Protein AF-A0A9W9WLS2-F1 (afdb_monomer_lite)

Sequence (235 aa):
MFEQSSYTDYDQVLTRFVDERFEQLPYPASSEWNKLLQDDDFSGLEPATKVFDHIGQSCYCVISTAVASTQRLMVNILPDAQGKLFSFANQQSSSLADNGTASTISPTLLYDLSSKFIYIVLDDGSASLSDYEKFSRTNNVLWISMKADGVEQRDMNVVTRFARGARKDNEGLKLVTLDAKQNYPDSDILKVVTRIIQVSFQEDRGTRTEIVYEYRIGRVLVSRVKGSGVSNKLD

Structure (mmCIF, N/CA/C/O backbone):
data_AF-A0A9W9WLS2-F1
#
_entry.id   AF-A0A9W9WLS2-F1
#
loop_
_atom_site.group_PDB
_atom_site.id
_atom_site.type_symbol
_atom_site.label_atom_id
_atom_site.label_alt_id
_atom_site.label_comp_id
_atom_site.label_asym_id
_atom_site.label_entity_id
_atom_site.label_seq_id
_atom_site.pdbx_PDB_ins_code
_atom_site.Cartn_x
_atom_site.Cartn_y
_atom_site.Cartn_z
_atom_site.occupancy
_atom_site.B_iso_or_equiv
_atom_site.auth_seq_id
_atom_site.auth_comp_id
_atom_site.auth_asym_id
_atom_site.auth_atom_id
_atom_site.pdbx_PDB_model_num
ATOM 1 N N . MET A 1 1 ? 60.650 14.896 5.314 1.00 37.38 1 MET A N 1
ATOM 2 C CA . MET A 1 1 ? 60.161 15.553 4.089 1.00 37.38 1 MET A CA 1
ATOM 3 C C . MET A 1 1 ? 59.804 14.420 3.141 1.00 37.38 1 MET A C 1
ATOM 5 O O . MET A 1 1 ? 60.705 13.783 2.620 1.00 37.38 1 MET A O 1
ATOM 9 N N . PHE A 1 2 ? 58.530 14.036 3.121 1.00 34.44 2 PHE A N 1
ATOM 10 C CA . PHE A 1 2 ? 57.993 12.954 2.287 1.00 34.44 2 PHE A CA 1
ATOM 11 C C . PHE A 1 2 ? 57.227 13.569 1.110 1.00 34.44 2 PHE A C 1
ATOM 13 O O . PHE A 1 2 ? 56.803 14.714 1.240 1.00 34.44 2 PHE A O 1
ATOM 20 N N . GLU A 1 3 ? 57.030 12.759 0.060 1.00 28.77 3 GLU A N 1
ATOM 21 C CA . GLU A 1 3 ? 56.392 13.022 -1.251 1.00 28.77 3 GLU A CA 1
ATOM 22 C C . GLU A 1 3 ? 57.396 13.392 -2.358 1.00 28.77 3 GLU A C 1
ATOM 24 O O . GLU A 1 3 ? 58.266 14.224 -2.151 1.00 28.77 3 GLU A O 1
ATOM 29 N N . GLN A 1 4 ? 57.416 12.782 -3.548 1.00 32.09 4 GLN A N 1
ATOM 30 C CA . GLN A 1 4 ? 56.438 12.002 -4.318 1.00 32.09 4 GLN A CA 1
ATOM 31 C C . GLN A 1 4 ? 57.171 10.863 -5.054 1.00 32.09 4 GLN A C 1
ATOM 33 O O . GLN A 1 4 ? 58.212 11.103 -5.660 1.00 32.09 4 GLN A O 1
ATOM 38 N N . SER A 1 5 ? 56.605 9.652 -5.078 1.00 32.38 5 SER A N 1
ATOM 39 C CA . SER A 1 5 ? 56.934 8.650 -6.102 1.00 32.38 5 SER A CA 1
ATOM 40 C C . SER A 1 5 ? 55.671 8.372 -6.899 1.00 32.38 5 SER A C 1
ATOM 42 O O . SER A 1 5 ? 54.644 7.977 -6.351 1.00 32.38 5 SER A O 1
ATOM 44 N N . SER A 1 6 ? 55.765 8.665 -8.187 1.00 36.38 6 SER A N 1
ATOM 45 C CA . SER A 1 6 ? 54.715 8.639 -9.190 1.00 36.38 6 SER A CA 1
ATOM 46 C C . SER A 1 6 ? 54.091 7.259 -9.389 1.00 36.38 6 SER A C 1
ATOM 48 O O . SER A 1 6 ? 54.789 6.249 -9.481 1.00 36.38 6 SER A O 1
ATOM 50 N N . TYR A 1 7 ? 52.764 7.285 -9.518 1.00 39.72 7 TYR A N 1
ATOM 51 C CA . TYR A 1 7 ? 51.883 6.247 -10.045 1.00 39.72 7 TYR A CA 1
ATOM 52 C C . TYR A 1 7 ? 52.507 5.456 -11.201 1.00 39.72 7 TYR A C 1
ATOM 54 O O . TYR A 1 7 ? 52.939 6.034 -12.196 1.00 39.72 7 TYR A O 1
ATOM 62 N N . THR A 1 8 ? 52.472 4.130 -11.100 1.00 38.12 8 THR A N 1
ATOM 63 C CA . THR A 1 8 ? 52.632 3.228 -12.242 1.00 38.12 8 THR A CA 1
ATOM 64 C C . THR A 1 8 ? 51.613 2.095 -12.146 1.00 38.12 8 THR A C 1
ATOM 66 O O . THR A 1 8 ? 51.503 1.437 -11.117 1.00 38.12 8 THR A O 1
ATOM 69 N N . ASP A 1 9 ? 50.892 1.919 -13.255 1.00 41.50 9 ASP A N 1
ATOM 70 C CA . ASP A 1 9 ? 50.322 0.668 -13.763 1.00 41.50 9 ASP A CA 1
ATOM 71 C C . ASP A 1 9 ? 49.240 -0.059 -12.943 1.00 41.50 9 ASP A C 1
ATOM 73 O O . ASP A 1 9 ? 49.479 -1.084 -12.310 1.00 41.50 9 ASP A O 1
ATOM 77 N N . TYR A 1 10 ? 47.990 0.399 -13.086 1.00 35.84 10 TYR A N 1
ATOM 78 C CA . TYR A 1 10 ? 46.800 -0.450 -12.899 1.00 35.84 10 TYR A CA 1
ATOM 79 C C . TYR A 1 10 ? 46.032 -0.731 -14.207 1.00 35.84 10 TYR A C 1
ATOM 81 O O . TYR A 1 10 ? 45.067 -1.491 -14.188 1.00 35.84 10 TYR A O 1
ATOM 89 N N . ASP A 1 11 ? 46.487 -0.208 -15.353 1.00 38.00 11 ASP A N 1
ATOM 90 C CA . ASP A 1 11 ? 45.819 -0.396 -16.655 1.00 38.00 11 ASP A CA 1
ATOM 91 C C . ASP A 1 11 ? 46.295 -1.638 -17.434 1.00 38.00 11 ASP A C 1
ATOM 93 O O . ASP A 1 11 ? 45.739 -1.972 -18.480 1.00 38.00 11 ASP A O 1
ATOM 97 N N . GLN A 1 12 ? 47.290 -2.378 -16.932 1.00 37.44 12 GLN A N 1
ATOM 98 C CA . GLN A 1 12 ? 47.883 -3.511 -17.662 1.00 37.44 12 GLN A CA 1
ATOM 99 C C . GLN A 1 12 ? 47.341 -4.905 -17.303 1.00 37.44 12 GLN A C 1
ATOM 101 O O . GLN A 1 12 ? 47.807 -5.892 -17.866 1.00 37.44 12 GLN A O 1
ATOM 106 N N . VAL A 1 13 ? 46.348 -5.037 -16.414 1.00 39.91 13 VAL A N 1
ATOM 107 C CA . VAL A 1 13 ? 45.898 -6.373 -15.949 1.00 39.91 13 VAL A CA 1
ATOM 108 C C . VAL A 1 13 ? 44.590 -6.866 -16.597 1.00 39.91 13 VAL A C 1
ATOM 110 O O . VAL A 1 13 ? 44.213 -8.016 -16.400 1.00 39.91 13 VAL A O 1
ATOM 113 N N . LEU A 1 14 ? 43.920 -6.080 -17.450 1.00 40.12 14 LEU A N 1
ATOM 114 C CA . LEU A 1 14 ? 42.649 -6.499 -18.084 1.00 40.12 14 LEU A CA 1
ATOM 115 C C . LEU A 1 14 ? 42.672 -6.646 -19.611 1.00 40.12 14 LEU A C 1
ATOM 117 O O . LEU A 1 14 ? 41.631 -6.870 -20.223 1.00 40.12 14 LEU A O 1
ATOM 121 N N . THR A 1 15 ? 43.837 -6.597 -20.252 1.00 45.66 15 THR A N 1
ATOM 122 C CA . THR A 1 15 ? 43.948 -6.781 -21.706 1.00 45.66 15 THR A CA 1
ATOM 123 C C . THR A 1 15 ? 44.676 -8.070 -22.050 1.00 45.66 15 THR A C 1
ATOM 125 O O . THR A 1 15 ? 45.869 -8.069 -22.329 1.00 45.66 15 THR A O 1
ATOM 128 N N . ARG A 1 16 ? 43.941 -9.189 -22.072 1.00 45.53 16 ARG A N 1
ATOM 129 C CA . ARG A 1 16 ? 44.222 -10.343 -22.950 1.00 45.53 16 ARG A CA 1
ATOM 130 C C . ARG A 1 16 ? 43.121 -11.386 -22.821 1.00 45.53 16 ARG A C 1
ATOM 132 O O . ARG A 1 16 ? 43.209 -12.249 -21.969 1.00 45.53 16 ARG A O 1
ATOM 139 N N . PHE A 1 17 ? 42.096 -11.242 -23.656 1.00 43.56 17 PHE A N 1
ATOM 140 C CA . PHE A 1 17 ? 41.432 -12.290 -24.449 1.00 43.56 17 PHE A CA 1
ATOM 141 C C . PHE A 1 17 ? 40.362 -11.584 -25.300 1.00 43.56 17 PHE A C 1
ATOM 143 O O . PHE A 1 17 ? 39.168 -11.700 -25.049 1.00 43.56 17 PHE A O 1
ATOM 150 N N . VAL A 1 18 ? 40.796 -10.776 -26.273 1.00 46.97 18 VAL A N 1
ATOM 151 C CA . VAL A 1 18 ? 39.900 -10.303 -27.338 1.00 46.97 18 VAL A CA 1
ATOM 152 C C . VAL A 1 18 ? 40.045 -11.306 -28.475 1.00 46.97 18 VAL A C 1
ATOM 154 O O . VAL A 1 18 ? 41.036 -11.295 -29.197 1.00 46.97 18 VAL A O 1
ATOM 157 N N . ASP A 1 19 ? 39.112 -12.250 -28.549 1.00 49.97 19 ASP A N 1
ATOM 158 C CA . ASP A 1 19 ? 38.949 -13.120 -29.712 1.00 49.97 19 ASP A CA 1
ATOM 159 C C . ASP A 1 19 ? 38.306 -12.270 -30.819 1.00 49.97 19 ASP A C 1
ATOM 161 O O . ASP A 1 19 ? 37.147 -11.873 -30.703 1.00 49.97 19 ASP A O 1
ATOM 165 N N . GLU A 1 20 ? 39.063 -11.948 -31.872 1.00 53.69 20 GLU A N 1
ATOM 166 C CA . GLU A 1 20 ? 38.659 -11.077 -32.997 1.00 53.69 20 GLU A CA 1
ATOM 167 C C . GLU A 1 20 ? 37.447 -11.603 -33.796 1.00 53.69 20 GLU A C 1
ATOM 169 O O . GLU A 1 20 ? 36.975 -10.952 -34.725 1.00 53.69 20 GLU A O 1
ATOM 174 N N . ARG A 1 21 ? 36.921 -12.781 -33.444 1.00 56.31 21 ARG A N 1
ATOM 175 C CA . ARG A 1 21 ? 35.715 -13.377 -34.039 1.00 56.31 21 ARG A CA 1
ATOM 176 C C . ARG A 1 21 ? 34.409 -12.885 -33.418 1.00 56.31 21 ARG A C 1
ATOM 178 O O . ARG A 1 21 ? 33.345 -13.202 -33.945 1.00 56.31 21 ARG A O 1
ATOM 185 N N . PHE A 1 22 ? 34.475 -12.144 -32.316 1.00 57.00 22 PHE A N 1
ATOM 186 C CA . PHE A 1 22 ? 33.306 -11.577 -31.657 1.00 57.00 22 PHE A CA 1
ATOM 187 C C . PHE A 1 22 ? 33.395 -10.056 -31.723 1.00 57.00 22 PHE A C 1
ATOM 189 O O . PHE A 1 22 ? 34.213 -9.445 -31.035 1.00 57.00 22 PHE A O 1
ATOM 196 N N . GLU A 1 23 ? 32.551 -9.435 -32.552 1.00 60.97 23 GLU A N 1
ATOM 197 C CA . GLU A 1 23 ? 32.292 -8.001 -32.427 1.00 60.97 23 GLU A CA 1
ATOM 198 C C . GLU A 1 23 ? 31.885 -7.727 -30.974 1.00 60.97 23 GLU A C 1
ATOM 200 O O . GLU A 1 23 ? 30.952 -8.348 -30.454 1.00 60.97 23 GLU A O 1
ATOM 205 N N . GLN A 1 24 ? 32.612 -6.835 -30.294 1.00 57.88 24 GLN A N 1
ATOM 206 C CA . GLN A 1 24 ? 32.209 -6.367 -28.973 1.00 57.88 24 GLN A CA 1
ATOM 207 C C . GLN A 1 24 ? 30.897 -5.606 -29.137 1.00 57.88 24 GLN A C 1
ATOM 209 O O . GLN A 1 24 ? 30.884 -4.432 -29.505 1.00 57.88 24 GLN A O 1
ATOM 214 N N . LEU A 1 25 ? 29.786 -6.296 -28.890 1.00 62.53 25 LEU A N 1
ATOM 215 C CA . LEU A 1 25 ? 28.491 -5.651 -28.774 1.00 62.53 25 LEU A CA 1
ATOM 216 C C . LEU A 1 25 ? 28.582 -4.609 -27.649 1.00 62.53 25 LEU A C 1
ATOM 218 O O . LEU A 1 25 ? 29.167 -4.898 -26.597 1.00 62.53 25 LEU A O 1
ATOM 222 N N . PRO A 1 26 ? 28.044 -3.395 -27.855 1.00 71.44 26 PRO A N 1
ATOM 223 C CA . PRO A 1 26 ? 28.042 -2.382 -26.814 1.00 71.44 26 PRO A CA 1
ATOM 224 C C . PRO A 1 26 ? 27.318 -2.924 -25.580 1.00 71.44 26 PRO A C 1
ATOM 226 O O . PRO A 1 26 ? 26.298 -3.608 -25.694 1.00 71.44 26 PRO A O 1
ATOM 229 N N . TYR A 1 27 ? 27.845 -2.618 -24.394 1.00 70.19 27 TYR A N 1
ATOM 230 C CA . TYR A 1 27 ? 27.149 -2.944 -23.155 1.00 70.19 27 TYR A CA 1
ATOM 231 C C . TYR A 1 27 ? 25.764 -2.282 -23.167 1.00 70.19 27 TYR A C 1
ATOM 233 O O . TYR A 1 27 ? 25.693 -1.080 -23.444 1.00 70.19 27 TYR A O 1
ATOM 241 N N . PRO A 1 28 ? 24.684 -3.024 -22.857 1.00 76.12 28 PRO A N 1
ATOM 242 C CA . PRO A 1 28 ? 23.351 -2.448 -22.868 1.00 76.12 28 PRO A CA 1
ATOM 243 C C . PRO A 1 28 ? 23.253 -1.305 -21.858 1.00 76.12 28 PRO A C 1
ATOM 245 O O . PRO A 1 28 ? 23.803 -1.383 -20.752 1.00 76.12 28 PRO A O 1
ATOM 248 N N . ALA A 1 29 ? 22.524 -0.252 -22.213 1.00 81.38 29 ALA A N 1
ATOM 249 C CA . ALA A 1 29 ? 22.214 0.828 -21.289 1.00 81.38 29 ALA A CA 1
ATOM 250 C C . ALA A 1 29 ? 21.358 0.308 -20.118 1.00 81.38 29 ALA A C 1
ATOM 252 O O . ALA A 1 29 ? 20.606 -0.658 -20.254 1.00 81.38 29 ALA A O 1
ATOM 253 N N . SER A 1 30 ? 21.390 0.979 -18.962 1.00 79.00 30 SER A N 1
ATOM 254 C CA . SER A 1 30 ? 20.587 0.572 -17.792 1.00 79.00 30 SER A CA 1
ATOM 255 C C . SER A 1 30 ? 19.087 0.477 -18.093 1.00 79.00 30 SER A C 1
ATOM 257 O O . SER A 1 30 ? 18.388 -0.342 -17.506 1.00 79.00 30 SER A O 1
ATOM 259 N N . SER A 1 31 ? 18.582 1.296 -19.020 1.00 82.88 31 SER A N 1
ATOM 260 C CA . SER A 1 31 ? 17.198 1.234 -19.502 1.00 82.88 31 SER A CA 1
ATOM 261 C C . SER A 1 31 ? 16.896 -0.039 -20.293 1.00 82.88 31 SER A C 1
ATOM 263 O O . SER A 1 31 ? 15.793 -0.567 -20.193 1.00 82.88 31 SER A O 1
ATOM 265 N N . GLU A 1 32 ? 17.863 -0.535 -21.063 1.00 84.56 32 GLU A N 1
ATOM 266 C CA . GLU A 1 32 ? 17.735 -1.765 -21.850 1.00 84.56 32 GLU A CA 1
ATOM 267 C C . GLU A 1 32 ? 17.787 -2.984 -20.933 1.00 84.56 32 GLU A C 1
ATOM 269 O O . GLU A 1 32 ? 16.933 -3.857 -21.042 1.00 84.56 32 GLU A O 1
ATOM 274 N N . TRP A 1 33 ? 18.699 -2.984 -19.954 1.00 85.06 33 TRP A N 1
ATOM 275 C CA . TRP A 1 33 ? 18.720 -3.985 -18.885 1.00 85.06 33 TRP A CA 1
ATOM 276 C C . TRP A 1 33 ? 17.428 -3.999 -18.073 1.00 85.06 33 TRP A C 1
ATOM 278 O O . TRP A 1 33 ? 16.889 -5.068 -17.811 1.00 85.06 33 TRP A O 1
ATOM 288 N N . ASN A 1 34 ? 16.913 -2.828 -17.690 1.00 85.38 34 ASN A N 1
ATOM 289 C CA . ASN A 1 34 ? 15.640 -2.732 -16.978 1.00 85.38 34 ASN A CA 1
ATOM 290 C C . ASN A 1 34 ? 14.499 -3.343 -17.777 1.00 85.38 34 ASN A C 1
ATOM 292 O O . ASN A 1 34 ? 13.730 -4.119 -17.220 1.00 85.38 34 ASN A O 1
ATOM 296 N N . LYS A 1 35 ? 14.405 -2.996 -19.063 1.00 87.00 35 LYS A N 1
ATOM 297 C CA . LYS A 1 35 ? 13.362 -3.522 -19.934 1.00 87.00 35 LYS A CA 1
ATOM 298 C C . LYS A 1 35 ? 13.487 -5.037 -20.089 1.00 87.00 35 LYS A C 1
ATOM 300 O O . LYS A 1 35 ? 12.508 -5.727 -19.863 1.00 87.00 35 LYS A O 1
ATOM 305 N N . LEU A 1 36 ? 14.685 -5.540 -20.393 1.00 87.38 36 LEU A N 1
ATOM 306 C CA . LEU A 1 36 ? 14.944 -6.974 -20.535 1.00 87.38 36 LEU A CA 1
ATOM 307 C C . LEU A 1 36 ? 14.544 -7.745 -19.270 1.00 87.38 36 LEU A C 1
ATOM 309 O O . LEU A 1 36 ? 13.799 -8.710 -19.342 1.00 87.38 36 LEU A O 1
ATOM 313 N N . LEU A 1 37 ? 14.989 -7.278 -18.101 1.00 87.25 37 LEU A N 1
ATOM 314 C CA . LEU A 1 37 ? 14.657 -7.903 -16.821 1.00 87.25 37 LEU A CA 1
ATOM 315 C C . LEU A 1 37 ? 13.147 -7.899 -16.558 1.00 87.25 37 LEU A C 1
ATOM 317 O O . LEU A 1 37 ? 12.617 -8.885 -16.066 1.00 87.25 37 LEU A O 1
ATOM 321 N N . GLN A 1 38 ? 12.454 -6.808 -16.878 1.00 85.88 38 GLN A N 1
ATOM 322 C CA . GLN A 1 38 ? 11.002 -6.721 -16.709 1.00 85.88 38 GLN A CA 1
ATOM 323 C C . GLN A 1 38 ? 10.235 -7.602 -17.701 1.00 85.88 38 GLN A C 1
ATOM 325 O O . GLN A 1 38 ? 9.210 -8.163 -17.321 1.00 85.88 38 GLN A O 1
ATOM 330 N N . ASP A 1 39 ? 10.730 -7.735 -18.933 1.00 86.19 39 ASP A N 1
ATOM 331 C CA . ASP A 1 39 ? 10.164 -8.618 -19.958 1.00 86.19 39 ASP A CA 1
ATOM 332 C C . ASP A 1 39 ? 10.331 -10.108 -19.572 1.00 86.19 39 ASP A C 1
ATOM 334 O O . ASP A 1 39 ? 9.498 -10.928 -19.951 1.00 86.19 39 ASP A O 1
ATOM 338 N N . ASP A 1 40 ? 11.351 -10.438 -18.767 1.00 87.00 40 ASP A N 1
ATOM 339 C CA . ASP A 1 40 ? 11.666 -11.790 -18.273 1.00 87.00 40 ASP A CA 1
ATOM 340 C C . ASP A 1 40 ? 11.200 -12.050 -16.818 1.00 87.00 40 ASP A C 1
ATOM 342 O O . ASP A 1 40 ? 11.776 -12.883 -16.114 1.00 87.00 40 ASP A O 1
ATOM 346 N N . ASP A 1 41 ? 10.164 -11.350 -16.342 1.00 85.12 41 ASP A N 1
ATOM 347 C CA . ASP A 1 41 ? 9.563 -11.540 -15.008 1.00 85.12 41 ASP A CA 1
ATOM 348 C C . ASP A 1 41 ? 10.501 -11.221 -13.818 1.00 85.12 41 ASP A C 1
ATOM 350 O O . ASP A 1 41 ? 10.483 -11.869 -12.767 1.00 85.12 41 ASP A O 1
ATOM 354 N N . PHE A 1 42 ? 11.315 -10.169 -13.931 1.00 87.12 42 PHE A N 1
ATOM 355 C CA . PHE A 1 42 ? 12.087 -9.599 -12.821 1.00 87.12 42 PHE A CA 1
ATOM 356 C C . PHE A 1 42 ? 11.702 -8.143 -12.515 1.00 87.12 42 PHE A C 1
ATOM 358 O O . PHE A 1 42 ? 11.145 -7.411 -13.327 1.00 87.12 42 PHE A O 1
ATOM 365 N N . SER A 1 43 ? 12.062 -7.670 -11.319 1.00 81.56 43 SER A N 1
ATOM 366 C CA . SER A 1 43 ? 11.753 -6.321 -10.822 1.00 81.56 43 SER A CA 1
ATOM 367 C C . SER A 1 43 ? 12.501 -5.172 -11.525 1.00 81.56 43 SER A C 1
ATOM 369 O O . SER A 1 43 ? 12.383 -4.020 -11.109 1.00 81.56 43 SER A O 1
ATOM 371 N N . GLY A 1 44 ? 13.320 -5.461 -12.541 1.00 85.56 44 GLY A N 1
ATOM 372 C CA . GLY A 1 44 ? 14.319 -4.526 -13.062 1.00 85.56 44 GLY A CA 1
ATOM 373 C C . GLY A 1 44 ? 15.499 -4.332 -12.099 1.00 85.56 44 GLY A C 1
ATOM 374 O O . GLY A 1 44 ? 15.639 -5.052 -11.106 1.00 85.56 44 GLY A O 1
ATOM 375 N N . LEU A 1 45 ? 16.374 -3.381 -12.412 1.00 83.38 45 LEU A N 1
ATOM 376 C CA . LEU A 1 45 ? 17.557 -3.025 -11.634 1.00 83.38 45 LEU A CA 1
ATOM 377 C C . LEU A 1 45 ? 17.173 -2.164 -10.425 1.00 83.38 45 LEU A C 1
ATOM 379 O O . LEU A 1 45 ? 16.652 -1.056 -10.560 1.00 83.38 45 LEU A O 1
ATOM 383 N N . GLU A 1 46 ? 17.517 -2.646 -9.235 1.00 79.00 46 GLU A N 1
ATOM 384 C CA . GLU A 1 46 ? 17.327 -1.954 -7.962 1.00 79.00 46 GLU A CA 1
ATOM 385 C C . GLU A 1 46 ? 18.680 -1.793 -7.253 1.00 79.00 46 GLU A C 1
ATOM 387 O O . GLU A 1 46 ? 19.491 -2.717 -7.270 1.00 79.00 46 GLU A O 1
ATOM 392 N N . PRO A 1 47 ? 18.969 -0.658 -6.598 1.00 71.12 47 PRO A N 1
ATOM 393 C CA . PRO A 1 47 ? 20.186 -0.527 -5.803 1.00 71.12 47 PRO A CA 1
ATOM 394 C C . PRO A 1 47 ? 20.156 -1.486 -4.605 1.00 71.12 47 PRO A C 1
ATOM 396 O O . PRO A 1 47 ? 19.208 -1.465 -3.821 1.00 71.12 47 PRO A O 1
ATOM 399 N N . ALA A 1 48 ? 21.219 -2.270 -4.414 1.00 64.81 48 ALA A N 1
ATOM 400 C CA . ALA A 1 48 ? 21.350 -3.196 -3.288 1.00 64.81 48 ALA A CA 1
ATOM 401 C C . ALA A 1 48 ? 21.485 -2.464 -1.941 1.00 64.81 48 ALA A C 1
ATOM 403 O O . ALA A 1 48 ? 20.935 -2.903 -0.935 1.00 64.81 48 ALA A O 1
ATOM 404 N N . THR A 1 49 ? 22.186 -1.325 -1.929 1.00 56.44 49 THR A N 1
ATOM 405 C CA . THR A 1 49 ? 22.401 -0.470 -0.751 1.00 56.44 49 THR A CA 1
ATOM 406 C C . THR A 1 49 ? 22.754 0.954 -1.186 1.00 56.44 49 THR A C 1
ATOM 408 O O . THR A 1 49 ? 23.566 1.146 -2.086 1.00 56.44 49 THR A O 1
ATOM 411 N N . LYS A 1 50 ? 22.174 1.971 -0.527 1.00 49.66 50 LYS A N 1
ATOM 412 C CA . LYS A 1 50 ? 22.571 3.393 -0.669 1.00 49.66 50 LYS A CA 1
ATOM 413 C C . LYS A 1 50 ? 23.591 3.854 0.382 1.00 49.66 50 LYS A C 1
ATOM 415 O O . LYS A 1 50 ? 23.986 5.015 0.371 1.00 49.66 50 LYS A O 1
ATOM 420 N N . VAL A 1 51 ? 23.968 2.986 1.321 1.00 44.44 51 VAL A N 1
ATOM 421 C CA . VAL A 1 51 ? 24.813 3.363 2.456 1.00 44.44 51 VAL A CA 1
ATOM 422 C C . VAL A 1 51 ? 26.248 2.956 2.152 1.00 44.44 51 VAL A C 1
ATOM 424 O O . VAL A 1 51 ? 26.632 1.809 2.351 1.00 44.44 51 VAL A O 1
ATOM 427 N N . PHE A 1 52 ? 27.023 3.898 1.623 1.00 46.69 52 PHE A N 1
ATOM 428 C CA . PHE A 1 52 ? 28.474 3.833 1.718 1.00 46.69 52 PHE A CA 1
ATOM 429 C C . PHE A 1 52 ? 28.833 4.444 3.069 1.00 46.69 52 PHE A C 1
ATOM 431 O O . PHE A 1 52 ? 28.720 5.656 3.249 1.00 46.69 52 PHE A O 1
ATOM 438 N N . ASP A 1 53 ? 29.207 3.610 4.037 1.00 44.72 53 ASP A N 1
ATOM 439 C CA . ASP A 1 53 ? 29.569 4.079 5.382 1.00 44.72 53 ASP A CA 1
ATOM 440 C C . ASP A 1 53 ? 30.860 4.929 5.375 1.00 44.72 53 ASP A C 1
ATOM 442 O O . ASP A 1 53 ? 31.154 5.624 6.351 1.00 44.72 53 ASP A O 1
ATOM 446 N N . HIS A 1 54 ? 31.621 4.939 4.268 1.00 44.78 54 HIS A N 1
ATOM 447 C CA . HIS A 1 54 ? 32.898 5.645 4.141 1.00 44.78 54 HIS A CA 1
ATOM 448 C C . HIS A 1 54 ? 33.085 6.331 2.776 1.00 44.78 54 HIS A C 1
ATOM 450 O O . HIS A 1 54 ? 32.700 5.802 1.731 1.00 44.78 54 HIS A O 1
ATOM 456 N N . ILE A 1 55 ? 33.744 7.497 2.780 1.00 45.56 55 ILE A N 1
ATOM 457 C CA . ILE A 1 55 ? 34.191 8.197 1.566 1.00 45.56 55 ILE A CA 1
ATOM 458 C C . ILE A 1 55 ? 35.224 7.308 0.851 1.00 45.56 55 ILE A C 1
ATOM 460 O O . ILE A 1 55 ? 36.265 7.002 1.427 1.00 45.56 55 ILE A O 1
ATOM 464 N N . GLY A 1 56 ? 34.937 6.894 -0.390 1.00 51.59 56 GLY A N 1
ATOM 465 C CA . GLY A 1 56 ? 35.864 6.131 -1.243 1.00 51.59 56 GLY A CA 1
ATOM 466 C C . GLY A 1 56 ? 35.446 4.697 -1.598 1.00 51.59 56 GLY A C 1
ATOM 467 O O . GLY A 1 56 ? 36.171 4.037 -2.336 1.00 51.59 56 GLY A O 1
ATOM 468 N N . GLN A 1 57 ? 34.294 4.200 -1.130 1.00 48.69 57 GLN A N 1
ATOM 469 C CA . GLN A 1 57 ? 33.743 2.927 -1.612 1.00 48.69 57 GLN A CA 1
ATOM 470 C C . GLN A 1 57 ? 32.903 3.142 -2.878 1.00 48.69 57 GLN A C 1
ATOM 472 O O . GLN A 1 57 ? 31.869 3.803 -2.844 1.00 48.69 57 GLN A O 1
ATOM 477 N N . SER A 1 58 ? 33.335 2.559 -3.995 1.00 47.94 58 SER A N 1
ATOM 478 C CA . SER A 1 58 ? 32.604 2.528 -5.265 1.00 47.94 58 SER A CA 1
ATOM 479 C C . SER A 1 58 ? 32.287 1.084 -5.658 1.00 47.94 58 SER A C 1
ATOM 481 O O . SER A 1 58 ? 32.857 0.526 -6.589 1.00 47.94 58 SER A O 1
ATOM 483 N N . CYS A 1 59 ? 31.342 0.462 -4.956 1.00 49.50 59 CYS A N 1
ATOM 484 C CA . CYS A 1 59 ? 30.661 -0.732 -5.454 1.00 49.50 59 CYS A CA 1
ATOM 485 C C . CYS A 1 59 ? 29.146 -0.490 -5.445 1.00 49.50 59 CYS A C 1
ATOM 487 O O . CYS A 1 59 ? 28.457 -0.673 -4.446 1.00 49.50 59 CYS A O 1
ATOM 489 N N . TYR A 1 60 ? 28.616 -0.031 -6.580 1.00 62.75 60 TYR A N 1
ATOM 490 C CA . TYR A 1 60 ? 27.174 0.047 -6.795 1.00 62.75 60 TYR A CA 1
ATOM 491 C C . TYR A 1 60 ? 26.680 -1.352 -7.168 1.00 62.75 60 TYR A C 1
ATOM 493 O O . TYR A 1 60 ? 26.716 -1.751 -8.329 1.00 62.75 60 TYR A O 1
ATOM 501 N N . CYS A 1 61 ? 26.297 -2.145 -6.169 1.00 69.00 61 CYS A N 1
ATOM 502 C CA . CYS A 1 61 ? 25.626 -3.410 -6.430 1.00 69.00 61 CYS A CA 1
ATOM 503 C C . CYS A 1 61 ? 24.177 -3.108 -6.833 1.00 69.00 61 CYS A C 1
ATOM 505 O O . CYS A 1 61 ? 23.459 -2.410 -6.114 1.00 69.00 61 CYS A O 1
ATOM 507 N N . VAL A 1 62 ? 23.769 -3.619 -7.993 1.00 74.75 62 VAL A N 1
ATOM 508 C CA . VAL A 1 62 ? 22.371 -3.668 -8.420 1.00 74.75 62 VAL A CA 1
ATOM 509 C C . VAL A 1 62 ? 21.860 -5.086 -8.260 1.00 74.75 62 VAL A C 1
ATOM 511 O O . VAL A 1 62 ? 22.564 -6.049 -8.561 1.00 74.75 62 VAL A O 1
ATOM 514 N N . ILE A 1 63 ? 20.636 -5.209 -7.774 1.00 79.88 63 ILE A N 1
ATOM 515 C CA . ILE A 1 63 ? 19.922 -6.470 -7.646 1.00 79.88 63 ILE A CA 1
ATOM 516 C C . ILE A 1 63 ? 18.685 -6.428 -8.530 1.00 79.88 63 ILE A C 1
ATOM 518 O O . ILE A 1 63 ? 18.086 -5.376 -8.734 1.00 79.88 63 ILE A O 1
ATOM 522 N N . SER A 1 64 ? 18.289 -7.591 -9.025 1.00 80.12 64 SER A N 1
ATOM 523 C CA . SER A 1 64 ? 16.980 -7.795 -9.624 1.00 80.12 64 SER A CA 1
ATOM 524 C C . SER A 1 64 ? 16.340 -9.005 -8.966 1.00 80.12 64 SER A C 1
ATOM 526 O O . SER A 1 64 ? 17.009 -10.009 -8.709 1.00 80.12 64 SER A O 1
ATOM 528 N N . THR A 1 65 ? 15.067 -8.890 -8.607 1.00 83.25 65 THR A N 1
ATOM 529 C CA . THR A 1 65 ? 14.339 -9.955 -7.918 1.00 83.25 65 THR A CA 1
ATOM 530 C C . THR A 1 65 ? 13.365 -10.588 -8.892 1.00 83.25 65 THR A C 1
ATOM 532 O O . THR A 1 65 ? 12.616 -9.863 -9.535 1.00 83.25 65 THR A O 1
ATOM 535 N N . ALA A 1 66 ? 13.364 -11.918 -8.983 1.00 83.00 66 ALA A N 1
ATOM 536 C CA . ALA A 1 66 ? 12.348 -12.643 -9.739 1.00 83.00 66 ALA A CA 1
ATOM 537 C C . ALA A 1 66 ? 10.953 -12.341 -9.168 1.00 83.00 66 ALA A C 1
ATOM 539 O O . ALA A 1 66 ? 10.768 -12.324 -7.945 1.00 83.00 66 ALA A O 1
ATOM 540 N N . VAL A 1 67 ? 9.993 -12.102 -10.052 1.00 82.00 67 VAL A N 1
ATOM 541 C CA . VAL A 1 67 ? 8.611 -11.738 -9.748 1.00 82.00 67 VAL A CA 1
ATOM 542 C C . VAL A 1 67 ? 7.717 -12.805 -10.366 1.00 82.00 67 VAL A C 1
ATOM 544 O O . VAL A 1 67 ? 7.671 -12.948 -11.576 1.00 82.00 67 VAL A O 1
ATOM 547 N N . ALA A 1 68 ? 7.000 -13.575 -9.549 1.00 75.06 68 ALA A N 1
ATOM 548 C CA . ALA A 1 68 ? 6.192 -14.685 -10.062 1.00 75.06 68 ALA A CA 1
ATOM 549 C C . ALA A 1 68 ? 4.985 -14.212 -10.890 1.00 75.06 68 ALA A C 1
ATOM 551 O O . ALA A 1 68 ? 4.506 -14.923 -11.769 1.00 75.06 68 ALA A O 1
ATOM 552 N N . SER A 1 69 ? 4.464 -13.023 -10.584 1.00 72.56 69 SER A N 1
ATOM 553 C CA . SER A 1 69 ? 3.458 -12.338 -11.389 1.00 72.56 69 SER A CA 1
ATOM 554 C C . SER A 1 69 ? 3.414 -10.853 -11.041 1.00 72.56 69 SER A C 1
ATOM 556 O O . SER A 1 69 ? 3.679 -10.464 -9.897 1.00 72.56 69 SER A O 1
ATOM 558 N N . THR A 1 70 ? 3.043 -10.025 -12.016 1.00 76.50 70 THR A N 1
ATOM 559 C CA . THR A 1 70 ? 2.664 -8.631 -11.779 1.00 76.50 70 THR A CA 1
ATOM 560 C C . THR A 1 70 ? 1.152 -8.463 -11.875 1.00 76.50 70 THR A C 1
ATOM 562 O O . THR A 1 70 ? 0.514 -8.861 -12.850 1.00 76.50 70 THR A O 1
ATOM 565 N N . GLN A 1 71 ? 0.553 -7.856 -10.854 1.00 81.25 71 GLN A N 1
ATOM 566 C CA . GLN A 1 71 ? -0.877 -7.575 -10.799 1.00 81.25 71 GLN A CA 1
ATOM 567 C C . GLN A 1 71 ? -1.121 -6.069 -10.790 1.00 81.25 71 GLN A C 1
ATOM 569 O O . GLN A 1 71 ? -0.578 -5.332 -9.971 1.00 81.25 71 GLN A O 1
ATOM 574 N N . ARG A 1 72 ? -2.010 -5.601 -11.671 1.00 82.06 72 ARG A N 1
ATOM 575 C CA . ARG A 1 72 ? -2.476 -4.206 -11.681 1.00 82.06 72 ARG A CA 1
ATOM 576 C C . ARG A 1 72 ? -3.689 -4.043 -10.771 1.00 82.06 72 ARG A C 1
ATOM 578 O O . ARG A 1 72 ? -4.803 -3.813 -11.238 1.00 82.06 72 ARG A O 1
ATOM 585 N N . LEU A 1 73 ? -3.472 -4.219 -9.471 1.00 88.25 73 LEU A N 1
ATOM 586 C CA . LEU A 1 73 ? -4.506 -3.963 -8.472 1.00 88.25 73 LEU A CA 1
ATOM 587 C C . LEU A 1 73 ? -4.724 -2.454 -8.322 1.00 88.25 73 LEU A C 1
ATOM 589 O O . LEU A 1 73 ? -3.766 -1.680 -8.265 1.00 88.25 73 LEU A O 1
ATOM 593 N N . MET A 1 74 ? -5.990 -2.052 -8.245 1.00 93.62 74 MET A N 1
ATOM 594 C CA . MET A 1 74 ? -6.364 -0.671 -7.939 1.00 93.62 74 MET A CA 1
ATOM 595 C C . MET A 1 74 ? -6.270 -0.428 -6.436 1.00 93.62 74 MET A C 1
ATOM 597 O O . MET A 1 74 ? -6.382 -1.358 -5.640 1.00 93.62 74 MET A O 1
ATOM 601 N N . VAL A 1 75 ? -6.105 0.822 -6.027 1.00 96.06 75 VAL A N 1
ATOM 602 C CA . VAL A 1 75 ? -6.007 1.181 -4.609 1.00 96.06 75 VAL A CA 1
ATOM 603 C C . VAL A 1 75 ? -7.287 1.867 -4.144 1.00 96.06 75 VAL A C 1
ATOM 605 O O . VAL A 1 75 ? -7.764 2.801 -4.779 1.00 96.06 75 VAL A O 1
ATOM 608 N N . ASN A 1 76 ? -7.837 1.439 -3.012 1.00 95.56 76 ASN A N 1
ATOM 609 C CA . ASN A 1 76 ? -8.891 2.167 -2.316 1.00 95.56 76 ASN A CA 1
ATOM 610 C C . ASN A 1 76 ? -8.358 2.674 -0.972 1.00 95.56 76 ASN A C 1
ATOM 612 O O . ASN A 1 76 ? -7.985 1.874 -0.117 1.00 95.56 76 ASN A O 1
ATOM 616 N N . ILE A 1 77 ? -8.299 3.992 -0.804 1.00 95.69 77 ILE A N 1
ATOM 617 C CA . ILE A 1 77 ? -7.790 4.652 0.396 1.00 95.69 77 ILE A CA 1
ATOM 618 C C . ILE A 1 77 ? -8.965 4.997 1.303 1.00 95.69 77 ILE A C 1
ATOM 620 O O . ILE A 1 77 ? -9.861 5.752 0.926 1.00 95.69 77 ILE A O 1
ATOM 624 N N . LEU A 1 78 ? -8.931 4.457 2.512 1.00 93.31 78 LEU A N 1
ATOM 625 C CA . LEU A 1 78 ? -9.875 4.725 3.581 1.00 93.31 78 LEU A CA 1
ATOM 626 C C . LEU A 1 78 ? -9.199 5.714 4.540 1.00 93.31 78 LEU A C 1
ATOM 628 O O . LEU A 1 78 ? -8.250 5.324 5.229 1.00 93.31 78 LEU A O 1
ATOM 632 N N . PRO A 1 79 ? -9.605 6.997 4.539 1.00 89.75 79 PRO A N 1
ATOM 633 C CA . PRO A 1 79 ? -9.090 7.967 5.493 1.00 89.75 79 PRO A CA 1
ATOM 634 C C . PRO A 1 79 ? -9.521 7.601 6.919 1.00 89.75 79 PRO A C 1
ATOM 636 O O . PRO A 1 79 ? -10.425 6.787 7.120 1.00 89.75 79 PRO A O 1
ATOM 639 N N . ASP A 1 80 ? -8.882 8.224 7.906 1.00 87.88 80 ASP A N 1
ATOM 640 C CA . ASP A 1 80 ? -9.264 8.073 9.307 1.00 87.88 80 ASP A CA 1
ATOM 641 C C . ASP A 1 80 ? -10.701 8.559 9.543 1.00 87.88 80 ASP A C 1
ATOM 643 O O . ASP A 1 80 ? -11.217 9.426 8.833 1.00 87.88 80 ASP A O 1
ATOM 647 N N . ALA A 1 81 ? -11.337 8.035 10.592 1.00 81.06 81 ALA A N 1
ATOM 648 C CA . ALA A 1 81 ? -12.732 8.337 10.912 1.00 81.06 81 ALA A CA 1
ATOM 649 C C . ALA A 1 81 ? -12.998 9.837 11.145 1.00 81.06 81 ALA A C 1
ATOM 651 O O . ALA A 1 81 ? -14.122 10.298 10.946 1.00 81.06 81 ALA A O 1
ATOM 652 N N . GLN A 1 82 ? -11.983 10.599 11.563 1.00 83.06 82 GLN A N 1
ATOM 653 C CA . GLN A 1 82 ? -12.084 12.035 11.830 1.00 83.06 82 GLN A CA 1
ATOM 654 C C . GLN A 1 82 ? -11.664 12.897 10.627 1.00 83.06 82 GLN A C 1
ATOM 656 O O . GLN A 1 82 ? -11.789 14.121 10.682 1.00 83.06 82 GLN A O 1
ATOM 661 N N . GLY A 1 83 ? -11.188 12.282 9.539 1.00 83.81 83 GLY A N 1
ATOM 662 C CA . GLY A 1 83 ? -10.721 12.952 8.327 1.00 83.81 83 GLY A CA 1
ATOM 663 C C . GLY A 1 83 ? -9.425 13.754 8.489 1.00 83.81 83 GLY A C 1
ATOM 664 O O . GLY A 1 83 ? -9.077 14.529 7.596 1.00 83.81 83 GLY A O 1
ATOM 665 N N . LYS A 1 84 ? -8.689 13.597 9.594 1.00 87.25 84 LYS A N 1
ATOM 666 C CA . LYS A 1 84 ? -7.443 14.334 9.869 1.00 87.25 84 LYS A CA 1
ATOM 667 C C . LYS A 1 84 ? -6.314 13.971 8.902 1.00 87.25 84 LYS A C 1
ATOM 669 O O . LYS A 1 84 ? -5.474 14.809 8.586 1.00 87.25 84 LYS A O 1
ATOM 674 N N . LEU A 1 85 ? -6.314 12.745 8.394 1.00 88.56 85 LEU A N 1
ATOM 675 C CA . LEU A 1 85 ? -5.368 12.198 7.424 1.00 88.56 85 LEU A CA 1
ATOM 676 C C . LEU A 1 85 ? -5.877 12.331 5.977 1.00 88.56 85 LEU A C 1
ATOM 678 O O . LEU A 1 85 ? -5.270 11.789 5.055 1.00 88.56 85 LEU A O 1
ATOM 682 N N . PHE A 1 86 ? -6.962 13.075 5.730 1.00 90.69 86 PHE A N 1
ATOM 683 C CA . PHE A 1 86 ? -7.508 13.252 4.379 1.00 90.69 86 PHE A CA 1
ATOM 684 C C . PHE A 1 86 ? -6.541 13.992 3.438 1.00 90.69 86 PHE A C 1
ATOM 686 O O . PHE A 1 86 ? -6.459 13.684 2.248 1.00 90.69 86 PHE A O 1
ATOM 693 N N . SER A 1 87 ? -5.762 14.948 3.952 1.00 90.94 87 SER A N 1
ATOM 694 C CA . SER A 1 87 ? -4.706 15.619 3.179 1.00 90.94 87 SER A CA 1
ATOM 695 C C . SER A 1 87 ? -3.640 14.624 2.711 1.00 90.94 87 SER A C 1
ATOM 697 O O . SER A 1 87 ? -3.282 14.614 1.532 1.00 90.94 87 SER A O 1
ATOM 699 N N . PHE A 1 88 ? -3.209 13.731 3.604 1.00 91.31 88 PHE A N 1
ATOM 700 C CA . PHE A 1 88 ? -2.284 12.647 3.290 1.00 91.31 88 PHE A CA 1
ATOM 701 C C . PHE A 1 88 ? -2.879 11.664 2.276 1.00 91.31 88 PHE A C 1
ATOM 703 O O . PHE A 1 88 ? -2.208 11.307 1.313 1.00 91.31 88 PHE A O 1
ATOM 710 N N . ALA A 1 89 ? -4.155 11.289 2.419 1.00 93.88 89 ALA A N 1
ATOM 711 C CA . ALA A 1 89 ? -4.851 10.436 1.453 1.00 93.88 89 ALA A CA 1
ATOM 712 C C . ALA A 1 89 ? -4.834 11.027 0.032 1.00 93.88 89 ALA A C 1
ATOM 714 O O . ALA A 1 89 ? -4.573 10.310 -0.933 1.00 93.88 89 ALA A O 1
ATOM 715 N N . ASN A 1 90 ? -5.057 12.340 -0.102 1.00 94.62 90 ASN A N 1
ATOM 716 C CA . ASN A 1 90 ? -4.979 13.030 -1.393 1.00 94.62 90 ASN A CA 1
ATOM 717 C C . ASN A 1 90 ? -3.556 13.037 -1.957 1.00 94.62 90 ASN A C 1
ATOM 719 O O . ASN A 1 90 ? -3.365 12.729 -3.130 1.00 94.62 90 ASN A O 1
ATOM 723 N N . GLN A 1 91 ? -2.554 13.342 -1.130 1.00 94.06 91 GLN A N 1
ATOM 724 C CA . GLN A 1 91 ? -1.150 13.299 -1.551 1.00 94.06 91 GLN A CA 1
ATOM 725 C C . GLN A 1 91 ? -0.735 11.894 -1.999 1.00 94.06 91 GLN A C 1
ATOM 727 O O . GLN A 1 91 ? -0.062 11.741 -3.018 1.00 94.06 91 GLN A O 1
ATOM 732 N N . GLN A 1 92 ? -1.177 10.864 -1.275 1.00 94.75 92 GLN A N 1
ATOM 733 C CA . GLN A 1 92 ? -0.922 9.474 -1.627 1.00 94.75 92 GLN A CA 1
ATOM 734 C C . GLN A 1 92 ? -1.624 9.086 -2.930 1.00 94.75 92 GLN A C 1
ATOM 736 O O . GLN A 1 92 ? -1.011 8.432 -3.769 1.00 94.75 92 GLN A O 1
ATOM 741 N N . SER A 1 93 ? -2.871 9.515 -3.134 1.00 95.38 93 SER A N 1
ATOM 742 C CA . SER A 1 93 ? -3.604 9.312 -4.390 1.00 95.38 93 SER A CA 1
ATOM 743 C C . SER A 1 93 ? -2.854 9.907 -5.588 1.00 95.38 93 SER A C 1
ATOM 745 O O . SER A 1 93 ? -2.629 9.210 -6.579 1.00 95.38 93 SER A O 1
ATOM 747 N N . SER A 1 94 ? -2.367 11.148 -5.464 1.00 94.62 94 SER A N 1
ATOM 748 C CA . SER A 1 94 ? -1.534 11.786 -6.491 1.00 94.62 94 SER A CA 1
ATOM 749 C C . SER A 1 94 ? -0.231 11.020 -6.732 1.00 94.62 94 SER A C 1
ATOM 751 O O . SER A 1 94 ? 0.100 10.722 -7.875 1.00 94.62 94 SER A O 1
ATOM 753 N N . SER A 1 95 ? 0.472 10.613 -5.667 1.00 93.12 95 SER A N 1
ATOM 754 C CA . SER A 1 95 ? 1.712 9.831 -5.790 1.00 93.12 95 SER A CA 1
ATOM 755 C C . SER A 1 95 ? 1.494 8.479 -6.480 1.00 93.12 95 SER A C 1
ATOM 757 O O . SER A 1 95 ? 2.367 8.012 -7.214 1.00 93.12 95 SER A O 1
ATOM 759 N N . LEU A 1 96 ? 0.338 7.843 -6.275 1.00 93.94 96 LEU A N 1
ATOM 760 C CA . LEU A 1 96 ? -0.030 6.608 -6.968 1.00 93.94 96 LEU A CA 1
ATOM 761 C C . LEU A 1 96 ? -0.311 6.853 -8.450 1.00 93.94 96 LEU A C 1
ATOM 763 O O . LEU A 1 96 ? 0.161 6.076 -9.280 1.00 93.94 96 LEU A O 1
ATOM 767 N N . ALA A 1 97 ? -1.016 7.938 -8.781 1.00 93.31 97 ALA A N 1
ATOM 768 C CA . ALA A 1 97 ? -1.283 8.322 -10.164 1.00 93.31 97 ALA A CA 1
ATOM 769 C C . ALA A 1 97 ? 0.016 8.593 -10.941 1.00 93.31 97 ALA A C 1
ATOM 771 O O . ALA A 1 97 ? 0.169 8.087 -12.054 1.00 93.31 97 ALA A O 1
ATOM 772 N N . ASP A 1 98 ? 0.983 9.282 -10.326 1.00 90.88 98 ASP A N 1
ATOM 773 C CA . ASP A 1 98 ? 2.312 9.529 -10.907 1.00 90.88 98 ASP A CA 1
ATOM 774 C C . ASP A 1 98 ? 3.077 8.226 -11.205 1.00 90.88 98 ASP A C 1
ATOM 776 O O . ASP A 1 98 ? 3.880 8.166 -12.135 1.00 90.88 98 ASP A O 1
ATOM 780 N N . ASN A 1 99 ? 2.801 7.157 -10.448 1.00 85.81 99 ASN A N 1
ATOM 781 C CA . ASN A 1 99 ? 3.368 5.819 -10.647 1.00 85.81 99 ASN A CA 1
ATOM 782 C C . ASN A 1 99 ? 2.443 4.882 -11.451 1.00 85.81 99 ASN A C 1
ATOM 784 O O . ASN A 1 99 ? 2.628 3.665 -11.445 1.00 85.81 99 ASN A O 1
ATOM 788 N N . GLY A 1 100 ? 1.422 5.419 -12.127 1.00 88.25 100 GLY A N 1
ATOM 789 C CA . GLY A 1 100 ? 0.516 4.647 -12.982 1.00 88.25 100 GLY A CA 1
ATOM 790 C C . GLY A 1 100 ? -0.436 3.703 -12.238 1.00 88.25 100 GLY A C 1
ATOM 791 O O . GLY A 1 100 ? -1.028 2.820 -12.858 1.00 88.25 100 GLY A O 1
ATOM 792 N N . THR A 1 101 ? -0.605 3.869 -10.923 1.00 92.19 101 THR A N 1
ATOM 793 C CA . THR A 1 101 ? -1.546 3.086 -10.112 1.00 92.19 101 THR A CA 1
ATOM 794 C C . THR A 1 101 ? -2.845 3.864 -9.912 1.00 92.19 101 THR A C 1
ATOM 796 O O . THR A 1 101 ? -2.872 4.912 -9.268 1.00 92.19 101 THR A O 1
ATOM 799 N N . ALA A 1 102 ? -3.950 3.333 -10.440 1.00 94.12 102 ALA A N 1
ATOM 800 C CA . ALA A 1 102 ? -5.270 3.922 -10.244 1.00 94.12 102 ALA A CA 1
ATOM 801 C C . ALA A 1 102 ? -5.708 3.801 -8.778 1.00 94.12 102 ALA A C 1
ATOM 803 O O . ALA A 1 102 ? -5.617 2.723 -8.180 1.00 94.12 102 ALA A O 1
ATOM 804 N N . SER A 1 103 ? -6.209 4.899 -8.212 1.00 95.69 103 SER A N 1
ATOM 805 C CA . SER A 1 103 ? -6.675 4.932 -6.830 1.00 95.69 103 SER A CA 1
ATOM 806 C C . SER A 1 103 ? -8.001 5.675 -6.662 1.00 95.69 103 SER A C 1
ATOM 808 O O . SER A 1 103 ? -8.428 6.448 -7.519 1.00 95.69 103 SER A O 1
ATOM 810 N N . THR A 1 104 ? -8.704 5.394 -5.570 1.00 95.19 104 THR A N 1
ATOM 811 C CA . THR A 1 104 ? -9.943 6.068 -5.163 1.00 95.19 104 THR A CA 1
ATOM 812 C C . THR A 1 104 ? -9.910 6.284 -3.658 1.00 95.19 104 THR A C 1
ATOM 814 O O . THR A 1 104 ? -9.389 5.443 -2.933 1.00 95.19 104 THR A O 1
ATOM 817 N N . ILE A 1 105 ? -10.457 7.400 -3.178 1.00 94.62 105 ILE A N 1
ATOM 818 C CA . ILE A 1 105 ? -10.595 7.676 -1.745 1.00 94.62 105 ILE A CA 1
ATOM 819 C C . ILE A 1 105 ? -12.049 7.410 -1.359 1.00 94.62 105 ILE A C 1
ATOM 821 O O . ILE A 1 105 ? -12.950 8.073 -1.873 1.00 94.62 105 ILE A O 1
ATOM 825 N N . SER A 1 106 ? -12.281 6.451 -0.463 1.00 91.31 106 SER A N 1
ATOM 826 C CA . SER A 1 106 ? -13.616 6.111 0.040 1.00 91.31 106 SER A CA 1
ATOM 827 C C . SER A 1 106 ? -13.699 6.453 1.531 1.00 91.31 106 SER A C 1
ATOM 829 O O . SER A 1 106 ? -13.189 5.699 2.350 1.00 91.31 106 SER A O 1
ATOM 831 N N . PRO A 1 107 ? -14.353 7.559 1.932 1.00 82.94 107 PRO A N 1
ATOM 832 C CA . PRO A 1 107 ? -14.456 7.949 3.344 1.00 82.94 107 PRO A CA 1
ATOM 833 C C . PRO A 1 107 ? -15.197 6.941 4.230 1.00 82.94 107 PRO A C 1
ATOM 835 O O . PRO A 1 107 ? -15.126 7.009 5.450 1.00 82.94 107 PRO A O 1
ATOM 838 N N . THR A 1 108 ? -15.948 6.027 3.620 1.00 80.62 108 THR A N 1
ATOM 839 C CA . THR A 1 108 ? -16.697 4.983 4.313 1.00 80.62 108 THR A CA 1
ATOM 840 C C . THR A 1 108 ? -16.338 3.620 3.752 1.00 80.62 108 THR A C 1
ATOM 842 O O . THR A 1 108 ? -16.170 3.444 2.542 1.00 80.62 108 THR A O 1
ATOM 845 N N . LEU A 1 109 ? -16.231 2.640 4.650 1.00 77.62 109 LEU A N 1
ATOM 846 C CA . LEU A 1 109 ? -15.970 1.263 4.269 1.00 77.62 109 LEU A CA 1
ATOM 847 C C . LEU A 1 109 ? -17.172 0.707 3.497 1.00 77.62 109 LEU A C 1
ATOM 849 O O . LEU A 1 109 ? -18.284 0.610 4.024 1.00 77.62 109 LEU A O 1
ATOM 853 N N . LEU A 1 110 ? -16.930 0.329 2.243 1.00 75.06 110 LEU A N 1
ATOM 854 C CA . LEU A 1 110 ? -17.944 -0.266 1.380 1.00 75.06 110 LEU A CA 1
ATOM 855 C C . LEU A 1 110 ? -18.437 -1.599 1.961 1.00 75.06 110 LEU A C 1
ATOM 857 O O . LEU A 1 110 ? -17.694 -2.343 2.602 1.00 75.06 110 LEU A O 1
ATOM 861 N N . TYR A 1 111 ? -19.715 -1.905 1.735 1.00 72.00 111 TYR A N 1
ATOM 862 C CA . TYR A 1 111 ? -20.298 -3.183 2.156 1.00 72.00 111 TYR A CA 1
ATOM 863 C C . TYR A 1 111 ? -19.762 -4.371 1.359 1.00 72.00 111 TYR A C 1
ATOM 865 O O . TYR A 1 111 ? -19.673 -5.466 1.912 1.00 72.00 111 TYR A O 1
ATOM 873 N N . ASP A 1 112 ? -19.409 -4.140 0.097 1.00 80.44 112 ASP A N 1
ATOM 874 C CA . ASP A 1 112 ? -18.863 -5.149 -0.798 1.00 80.44 112 ASP A CA 1
ATOM 875 C C . ASP A 1 112 ? -17.384 -4.850 -1.061 1.00 80.44 112 ASP A C 1
ATOM 877 O O . ASP A 1 112 ? -17.035 -3.798 -1.609 1.00 80.44 112 ASP A O 1
ATOM 881 N N . LEU A 1 113 ? -16.511 -5.746 -0.594 1.00 86.00 113 LEU A N 1
ATOM 882 C CA . LEU A 1 113 ? -15.069 -5.627 -0.769 1.00 86.00 113 LEU A CA 1
ATOM 883 C C . LEU A 1 113 ? -14.632 -6.536 -1.913 1.00 86.00 113 LEU A C 1
ATOM 885 O O . LEU A 1 113 ? -14.894 -7.734 -1.911 1.00 86.00 113 LEU A O 1
ATOM 889 N N . SER A 1 114 ? -13.930 -5.962 -2.881 1.00 86.38 114 SER A N 1
ATOM 890 C CA . SER A 1 114 ? -13.460 -6.670 -4.062 1.00 86.38 114 SER A CA 1
ATOM 891 C C . SER A 1 114 ? -11.987 -7.024 -3.920 1.00 86.38 114 SER A C 1
ATOM 893 O O . SER A 1 114 ? -11.157 -6.180 -3.586 1.00 86.38 114 SER A O 1
ATOM 895 N N . SER A 1 115 ? -11.639 -8.263 -4.265 1.00 85.06 115 SER A N 1
ATOM 896 C CA . SER A 1 115 ? -10.254 -8.748 -4.290 1.00 85.06 115 SER A CA 1
ATOM 897 C C . SER A 1 115 ? -9.368 -8.032 -5.319 1.00 85.06 115 SER A C 1
ATOM 899 O O . SER A 1 115 ? -8.147 -8.151 -5.258 1.00 85.06 115 SER A O 1
ATOM 901 N N . LYS A 1 116 ? -9.963 -7.258 -6.240 1.00 86.88 116 LYS A N 1
ATOM 902 C CA . LYS A 1 116 ? -9.247 -6.440 -7.235 1.00 86.88 116 LYS A CA 1
ATOM 903 C C . LYS A 1 116 ? -8.626 -5.169 -6.649 1.00 86.88 116 LYS A C 1
ATOM 905 O O . LYS A 1 116 ? -7.878 -4.489 -7.354 1.00 86.88 116 LYS A O 1
ATOM 910 N N . PHE A 1 117 ? -8.965 -4.831 -5.405 1.00 92.12 117 PHE A N 1
ATOM 911 C CA . PHE A 1 117 ? -8.456 -3.649 -4.727 1.00 92.12 117 PHE A CA 1
ATOM 912 C C . PHE A 1 117 ? -7.462 -4.004 -3.629 1.00 92.12 117 PHE A C 1
ATOM 914 O O . PHE A 1 117 ? -7.624 -4.993 -2.915 1.00 92.12 117 PHE A O 1
ATOM 921 N N . ILE A 1 118 ? -6.472 -3.133 -3.467 1.00 94.88 118 ILE A N 1
ATOM 922 C CA . ILE A 1 118 ? -5.679 -2.986 -2.253 1.00 94.88 118 ILE A CA 1
ATOM 923 C C . ILE A 1 118 ? -6.376 -1.929 -1.403 1.00 94.88 118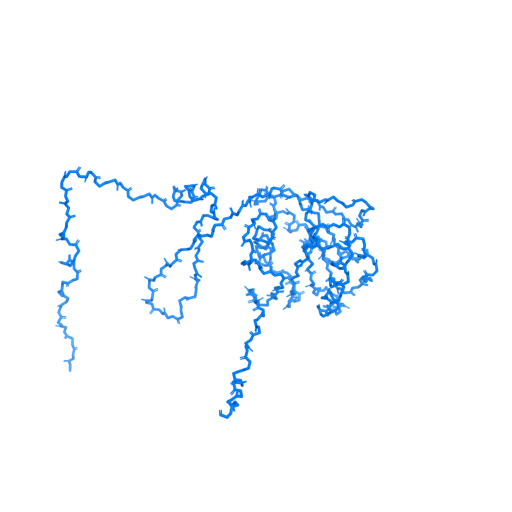 ILE A C 1
ATOM 925 O O . ILE A 1 118 ? -6.544 -0.790 -1.842 1.00 94.88 118 ILE A O 1
ATOM 929 N N . TYR A 1 119 ? -6.781 -2.294 -0.192 1.00 95.31 119 TYR A N 1
ATOM 930 C CA . TYR A 1 119 ? -7.405 -1.371 0.750 1.00 95.31 119 TYR A CA 1
ATOM 931 C C . TYR A 1 119 ? -6.335 -0.761 1.651 1.00 95.31 119 TYR A C 1
ATOM 933 O O . TYR A 1 119 ? -5.721 -1.470 2.448 1.00 95.31 119 TYR A O 1
ATOM 941 N N . ILE A 1 120 ? -6.104 0.545 1.524 1.00 95.75 120 ILE A N 1
ATOM 942 C CA . ILE A 1 120 ? -5.241 1.299 2.435 1.00 95.75 120 ILE A CA 1
ATOM 943 C C . ILE A 1 120 ? -6.102 1.833 3.569 1.00 95.75 120 ILE A C 1
ATOM 945 O O . ILE A 1 120 ? -7.041 2.581 3.319 1.00 95.75 120 ILE A O 1
ATOM 949 N N . VAL A 1 121 ? -5.767 1.474 4.802 1.00 94.50 121 VAL A N 1
ATOM 950 C CA . VAL A 1 121 ? -6.408 2.002 6.011 1.00 94.50 121 VAL A CA 1
ATOM 951 C C . VAL A 1 121 ? -5.480 3.033 6.623 1.00 94.50 121 VAL A C 1
ATOM 953 O O . VAL A 1 121 ? -4.368 2.682 7.015 1.00 94.50 121 VAL A O 1
ATOM 956 N N . LEU A 1 122 ? -5.921 4.285 6.701 1.00 93.31 122 LEU A N 1
ATOM 957 C CA . 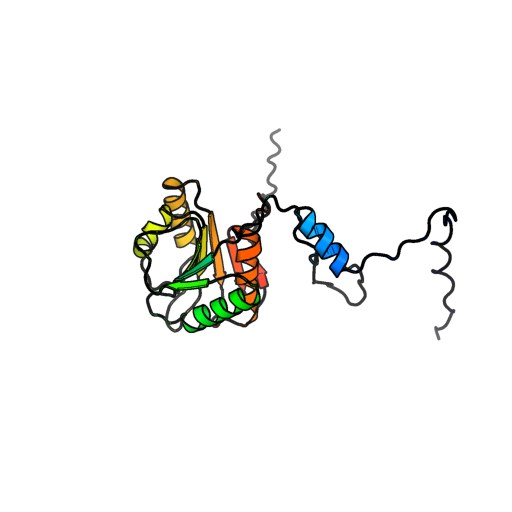LEU A 1 122 ? -5.229 5.327 7.451 1.00 93.31 122 LEU A CA 1
ATOM 958 C C . LEU A 1 122 ? -5.827 5.381 8.857 1.00 93.31 122 LEU A C 1
ATOM 960 O O . LEU A 1 122 ? -6.957 5.817 9.047 1.00 93.31 122 LEU A O 1
ATOM 964 N N . ASP A 1 123 ? -5.081 4.888 9.836 1.00 91.50 123 ASP A N 1
ATOM 965 C CA . ASP A 1 123 ? -5.554 4.711 11.205 1.00 91.50 123 ASP A CA 1
ATOM 966 C C . ASP A 1 123 ? -4.811 5.647 12.156 1.00 91.50 123 ASP A C 1
ATOM 968 O O . ASP A 1 123 ? -3.613 5.495 12.401 1.00 91.50 123 ASP A O 1
ATOM 972 N N . ASP A 1 124 ? -5.548 6.603 12.713 1.00 88.25 124 ASP A N 1
ATOM 973 C CA . ASP A 1 124 ? -5.058 7.536 13.725 1.00 88.25 124 ASP A CA 1
ATOM 974 C C . ASP A 1 124 ? -5.260 7.033 15.163 1.00 88.25 124 ASP A C 1
ATOM 976 O O . ASP A 1 124 ? -4.859 7.700 16.113 1.00 88.25 124 ASP A O 1
ATOM 980 N N . GLY A 1 125 ? -5.874 5.856 15.336 1.00 87.50 125 GLY A N 1
ATOM 981 C CA . GLY A 1 125 ? -6.238 5.290 16.634 1.00 87.50 125 GLY A CA 1
ATOM 982 C C . GLY A 1 125 ? -7.635 5.660 17.132 1.00 87.50 125 GLY A C 1
ATOM 983 O O . GLY A 1 125 ? -8.080 5.081 18.123 1.00 87.50 125 GLY A O 1
ATOM 984 N N . SER A 1 126 ? -8.360 6.553 16.450 1.00 87.06 126 SER A N 1
ATOM 985 C CA . SER A 1 126 ? -9.677 7.021 16.904 1.00 87.06 126 SER A CA 1
ATOM 986 C C . SER A 1 126 ? -10.828 6.052 16.605 1.00 87.06 126 SER A C 1
ATOM 988 O O . SER A 1 126 ? -11.791 5.991 17.368 1.00 87.06 126 SER A O 1
ATOM 990 N N . ALA A 1 127 ? -10.736 5.284 15.515 1.00 86.25 127 ALA A N 1
ATOM 991 C CA . ALA A 1 127 ? -11.778 4.349 15.084 1.00 86.25 127 ALA A CA 1
ATOM 992 C C . ALA A 1 127 ? -11.811 3.062 15.932 1.00 86.25 127 ALA A C 1
ATOM 994 O O . ALA A 1 127 ? -10.796 2.644 16.502 1.00 86.25 127 ALA A O 1
ATOM 995 N N . SER A 1 128 ? -12.950 2.370 15.989 1.00 87.12 128 SER A N 1
ATOM 996 C CA . SER A 1 128 ? -12.997 1.041 16.608 1.00 87.12 128 SER A CA 1
ATOM 997 C C . SER A 1 128 ? -12.443 -0.011 15.647 1.00 87.12 128 SER A C 1
ATOM 999 O O . SER A 1 128 ? -12.642 0.069 14.439 1.00 87.12 128 SER A O 1
ATOM 1001 N N . LEU A 1 129 ? -11.790 -1.059 16.163 1.00 86.69 129 LEU A N 1
ATOM 1002 C CA . LEU A 1 129 ? -11.408 -2.194 15.311 1.00 86.69 129 LEU A CA 1
ATOM 1003 C C . LEU A 1 129 ? -12.621 -2.939 14.736 1.00 86.69 129 LEU A C 1
ATOM 1005 O O . LEU A 1 129 ? -12.504 -3.540 13.670 1.00 86.69 129 LEU A O 1
ATOM 1009 N N . SER A 1 130 ? -13.772 -2.879 15.415 1.00 85.00 130 SER A N 1
ATOM 1010 C CA . SER A 1 130 ? -15.028 -3.467 14.928 1.00 85.00 130 SER A CA 1
ATOM 1011 C C . SER A 1 130 ? -15.441 -2.894 13.572 1.00 85.00 130 SER A C 1
ATOM 1013 O O . SER A 1 130 ? -16.006 -3.597 12.738 1.00 85.00 130 SER A O 1
ATOM 1015 N N . ASP A 1 131 ? -15.094 -1.630 13.316 1.00 82.94 131 ASP A N 1
ATOM 1016 C CA . ASP A 1 131 ? -15.435 -0.925 12.077 1.00 82.94 131 ASP A CA 1
ATOM 1017 C C . ASP A 1 131 ? -14.717 -1.539 10.864 1.00 82.94 131 ASP A C 1
ATOM 1019 O O . ASP A 1 131 ? -15.137 -1.363 9.720 1.00 82.94 131 ASP A O 1
ATOM 1023 N N . TYR A 1 132 ? -13.670 -2.325 11.124 1.00 85.69 132 TYR A N 1
ATOM 1024 C CA . TYR A 1 132 ? -12.806 -2.947 10.135 1.00 85.69 132 TYR A CA 1
ATOM 1025 C C . TYR A 1 132 ? -12.984 -4.466 10.024 1.00 85.69 132 TYR A C 1
ATOM 1027 O O . TYR A 1 132 ? -12.332 -5.088 9.187 1.00 85.69 132 TYR A O 1
ATOM 1035 N N . GLU A 1 133 ? -13.891 -5.087 10.792 1.00 84.38 133 GLU A N 1
ATOM 1036 C CA . GLU A 1 133 ? -14.133 -6.544 10.773 1.00 84.38 133 GLU A CA 1
ATOM 1037 C C . GLU A 1 133 ? -14.410 -7.093 9.370 1.00 84.38 133 GLU A C 1
ATOM 1039 O O . GLU A 1 133 ? -14.026 -8.219 9.045 1.00 84.38 133 GLU A O 1
ATOM 1044 N N . LYS A 1 134 ? -15.015 -6.278 8.497 1.00 84.00 134 LYS A N 1
ATOM 1045 C CA . LYS A 1 134 ? -15.299 -6.654 7.107 1.00 84.00 134 LYS A CA 1
ATOM 1046 C C . LYS A 1 134 ? -14.037 -6.940 6.293 1.00 84.00 134 LYS A C 1
ATOM 1048 O O . LYS A 1 134 ? -14.148 -7.646 5.297 1.00 84.00 134 LYS A O 1
ATOM 1053 N N . PHE A 1 135 ? -12.850 -6.481 6.703 1.00 85.50 135 PHE A N 1
ATOM 1054 C CA . PHE A 1 135 ? -11.603 -6.834 6.018 1.00 85.50 135 PHE A CA 1
ATOM 1055 C C . PHE A 1 135 ? -11.245 -8.314 6.092 1.00 85.50 135 PHE A C 1
ATOM 1057 O O . PHE A 1 135 ? -10.471 -8.777 5.262 1.00 85.50 135 PHE A O 1
ATOM 1064 N N . SER A 1 136 ? -11.853 -9.080 7.000 1.00 82.25 136 SER A N 1
ATOM 1065 C CA . SER A 1 136 ? -11.828 -10.546 6.909 1.00 82.25 136 SER A CA 1
ATOM 1066 C C . SER A 1 136 ? -12.294 -11.049 5.533 1.00 82.25 136 SER A C 1
ATOM 1068 O O . SER A 1 136 ? -11.872 -12.104 5.092 1.00 82.25 136 SER A O 1
ATOM 1070 N N . ARG A 1 137 ? -13.106 -10.282 4.796 1.00 83.19 137 ARG A N 1
ATOM 1071 C CA . ARG A 1 137 ? -13.666 -10.662 3.489 1.00 83.19 137 ARG A CA 1
ATOM 1072 C C . ARG A 1 137 ? -12.856 -10.186 2.282 1.00 83.19 137 ARG A C 1
ATOM 1074 O O . ARG A 1 137 ? -13.279 -10.427 1.157 1.00 83.19 137 ARG A O 1
ATOM 1081 N N . THR A 1 138 ? -11.737 -9.488 2.484 1.00 85.31 138 THR A N 1
ATOM 1082 C CA . THR A 1 138 ? -10.858 -9.044 1.388 1.00 85.31 138 THR A CA 1
ATOM 1083 C C . THR A 1 138 ? -9.507 -9.747 1.441 1.00 85.31 138 THR A C 1
ATOM 1085 O O . THR A 1 138 ? -9.150 -10.356 2.445 1.00 85.31 138 THR A O 1
ATOM 1088 N N . ASN A 1 139 ? -8.742 -9.639 0.356 1.00 87.25 139 ASN A N 1
ATOM 1089 C CA . ASN A 1 139 ? -7.448 -10.300 0.225 1.00 87.25 139 ASN A CA 1
ATOM 1090 C C . ASN A 1 139 ? -6.272 -9.351 0.453 1.00 87.25 139 ASN A C 1
ATOM 1092 O O . ASN A 1 139 ? -5.216 -9.809 0.863 1.00 87.25 139 ASN A O 1
ATOM 1096 N N . ASN A 1 140 ? -6.426 -8.046 0.211 1.00 92.88 140 ASN A N 1
ATOM 1097 C CA . ASN A 1 140 ? -5.293 -7.122 0.159 1.00 92.88 140 ASN A CA 1
ATOM 1098 C C . ASN A 1 140 ? -5.550 -5.896 1.037 1.00 92.88 140 ASN A C 1
ATOM 1100 O O . ASN A 1 140 ? -6.347 -5.028 0.678 1.00 92.88 140 ASN A O 1
ATOM 1104 N N . VAL A 1 141 ? -4.865 -5.817 2.179 1.00 94.38 141 VAL A N 1
ATOM 1105 C CA . VAL A 1 141 ? -4.981 -4.693 3.118 1.00 94.38 141 VAL A CA 1
ATOM 1106 C C . VAL A 1 141 ? -3.600 -4.165 3.474 1.00 94.38 141 VAL A C 1
ATOM 1108 O O . VAL A 1 141 ? -2.761 -4.912 3.977 1.00 94.38 141 VAL A O 1
ATOM 1111 N N . LEU A 1 142 ? -3.388 -2.867 3.269 1.00 95.38 142 LEU A N 1
ATOM 1112 C CA . LEU A 1 142 ? -2.262 -2.121 3.816 1.00 95.38 142 LEU A CA 1
ATOM 1113 C C . LEU A 1 142 ? -2.768 -1.236 4.957 1.00 95.38 142 LEU A C 1
ATOM 1115 O O . LEU A 1 142 ? -3.457 -0.245 4.734 1.00 95.38 142 LEU A O 1
ATOM 1119 N N . TRP A 1 143 ? -2.424 -1.592 6.186 1.00 95.19 143 TRP A N 1
ATOM 1120 C CA . TRP A 1 143 ? -2.785 -0.825 7.370 1.00 95.19 143 TRP A CA 1
ATOM 1121 C C . TRP A 1 143 ? -1.670 0.147 7.729 1.00 95.19 143 TRP A C 1
ATOM 1123 O O . TRP A 1 143 ? -0.570 -0.284 8.070 1.00 95.19 143 TRP A O 1
ATOM 1133 N N . ILE A 1 144 ? -1.946 1.444 7.690 1.00 94.00 144 ILE A N 1
ATOM 1134 C CA . ILE A 1 144 ? -0.986 2.490 8.029 1.00 94.00 144 ILE A CA 1
ATOM 1135 C C . ILE A 1 144 ? -1.449 3.152 9.319 1.00 94.00 144 ILE A C 1
ATOM 1137 O O . ILE A 1 144 ? -2.433 3.886 9.337 1.00 94.00 144 ILE A O 1
ATOM 1141 N N . SER A 1 145 ? -0.729 2.881 10.402 1.00 92.75 145 SER A N 1
ATOM 1142 C CA . SER A 1 145 ? -0.936 3.574 11.667 1.00 92.75 145 SER A CA 1
ATOM 1143 C C . SER A 1 145 ? -0.105 4.851 11.655 1.00 92.75 145 SER A C 1
ATOM 1145 O O . SER A 1 145 ? 1.107 4.788 11.437 1.00 92.75 145 SER A O 1
ATOM 1147 N N . MET A 1 146 ? -0.739 6.000 11.873 1.00 89.38 146 MET A N 1
ATOM 1148 C CA . MET A 1 146 ? -0.088 7.313 11.863 1.00 89.38 146 MET A CA 1
ATOM 1149 C C . MET A 1 146 ? -0.595 8.163 13.017 1.00 89.38 146 MET A C 1
ATOM 1151 O O . MET A 1 146 ? -1.762 8.082 13.381 1.00 89.38 146 MET A O 1
ATOM 1155 N N . LYS A 1 147 ? 0.253 9.020 13.585 1.00 86.25 147 LYS A N 1
ATOM 1156 C CA . LYS A 1 147 ? -0.227 10.007 14.554 1.00 86.25 147 LYS A CA 1
ATOM 1157 C C . LYS A 1 147 ? -0.971 11.128 13.823 1.00 86.25 147 LYS A C 1
ATOM 1159 O O . LYS A 1 147 ? -0.458 11.670 12.848 1.00 86.25 147 LYS A O 1
ATOM 1164 N N . ALA A 1 148 ? -2.148 11.489 14.325 1.00 80.81 148 ALA A N 1
ATOM 1165 C CA . ALA A 1 148 ? -2.869 12.697 13.937 1.00 80.81 148 ALA A CA 1
ATOM 1166 C C . ALA A 1 148 ? -2.996 13.640 15.143 1.00 80.81 148 ALA A C 1
ATOM 1168 O O . ALA A 1 148 ? -2.918 13.204 16.296 1.00 80.81 148 ALA A O 1
ATOM 1169 N N . ASP A 1 149 ? -3.186 14.936 14.888 1.00 77.44 149 ASP A N 1
ATOM 1170 C CA . ASP A 1 149 ? -3.211 15.959 15.935 1.00 77.44 149 ASP A CA 1
ATOM 1171 C C . ASP A 1 149 ? -4.171 15.606 17.082 1.00 77.44 149 ASP A C 1
ATOM 1173 O O . ASP A 1 149 ? -5.372 15.370 16.890 1.00 77.44 149 ASP A O 1
ATOM 1177 N N . GLY A 1 150 ? -3.616 15.579 18.296 1.00 70.44 150 GLY A N 1
ATOM 1178 C CA . GLY A 1 150 ? -4.357 15.346 19.536 1.00 70.44 150 GLY A CA 1
ATOM 1179 C C . GLY A 1 150 ? -4.813 13.904 19.782 1.00 70.44 150 GLY A C 1
ATOM 1180 O O . GLY A 1 150 ? -5.579 13.694 20.719 1.00 70.44 150 GLY A O 1
ATOM 1181 N N . VAL A 1 151 ? -4.372 12.923 18.984 1.00 75.88 151 VAL A N 1
ATOM 1182 C CA . VAL A 1 151 ? -4.707 11.501 19.173 1.00 75.88 151 VAL A CA 1
ATOM 1183 C C . VAL A 1 151 ? -3.431 10.690 19.371 1.00 75.88 151 VAL A C 1
ATOM 1185 O O . VAL A 1 151 ? -2.420 10.910 18.700 1.00 75.88 151 VAL A O 1
ATOM 1188 N N . GLU A 1 152 ? -3.459 9.763 20.328 1.00 81.31 152 GLU A N 1
ATOM 1189 C CA . GLU A 1 152 ? -2.390 8.781 20.462 1.00 81.31 152 GLU A CA 1
ATOM 1190 C C . GLU A 1 152 ? -2.554 7.691 19.410 1.00 81.31 152 GLU A C 1
ATOM 1192 O O . GLU A 1 152 ? -3.621 7.104 19.243 1.00 81.31 152 GLU A O 1
ATOM 1197 N N . GLN A 1 153 ? -1.459 7.437 18.705 1.00 84.75 153 GLN A N 1
ATOM 1198 C CA . GLN A 1 153 ? -1.404 6.468 17.628 1.00 84.75 153 GLN A CA 1
ATOM 1199 C C . GLN A 1 153 ? -1.787 5.067 18.135 1.00 84.75 153 GLN A C 1
ATOM 1201 O O . GLN A 1 153 ? -1.405 4.667 19.240 1.00 84.75 153 GLN A O 1
ATOM 1206 N N . ARG A 1 154 ? -2.490 4.280 17.307 1.00 88.88 154 ARG A N 1
ATOM 1207 C CA . ARG A 1 154 ? -2.848 2.901 17.663 1.00 88.88 154 ARG A CA 1
ATOM 1208 C C . ARG A 1 154 ? -1.611 2.039 17.915 1.00 88.88 154 ARG A C 1
ATOM 1210 O O . ARG A 1 154 ? -0.699 1.982 17.089 1.00 88.88 154 ARG A O 1
ATOM 1217 N N . ASP A 1 155 ? -1.647 1.277 19.008 1.00 87.62 155 ASP A N 1
ATOM 1218 C CA . ASP A 1 155 ? -0.689 0.201 19.265 1.00 87.62 155 ASP A CA 1
ATOM 1219 C C . ASP A 1 155 ? -0.805 -0.897 18.193 1.00 87.62 155 ASP A C 1
ATOM 1221 O O . ASP A 1 155 ? -1.828 -1.573 18.050 1.00 87.62 155 ASP A O 1
ATOM 1225 N N . MET A 1 156 ? 0.282 -1.125 17.462 1.00 88.38 156 MET A N 1
ATOM 1226 C CA . MET A 1 156 ? 0.352 -2.130 16.404 1.00 88.38 156 MET A CA 1
ATOM 1227 C C . MET A 1 156 ? 0.218 -3.570 16.898 1.00 88.38 156 MET A C 1
ATOM 1229 O O . MET A 1 156 ? -0.150 -4.453 16.117 1.00 88.38 156 MET A O 1
ATOM 1233 N N . ASN A 1 157 ? 0.424 -3.839 18.190 1.00 87.00 157 ASN A N 1
ATOM 1234 C CA . ASN A 1 157 ? 0.099 -5.143 18.767 1.00 87.00 157 ASN A CA 1
ATOM 1235 C C . ASN A 1 157 ? -1.402 -5.440 18.675 1.00 87.00 157 ASN A C 1
ATOM 1237 O O . ASN A 1 157 ? -1.797 -6.591 18.476 1.00 87.00 157 ASN A O 1
ATOM 1241 N N . VAL A 1 158 ? -2.242 -4.408 18.785 1.00 88.38 158 VAL A N 1
ATOM 1242 C CA . VAL A 1 158 ? -3.700 -4.520 18.675 1.00 88.38 158 VAL A CA 1
ATOM 1243 C C . VAL A 1 158 ? -4.095 -4.841 17.231 1.00 88.38 158 VAL A C 1
ATOM 1245 O O . VAL A 1 158 ? -4.840 -5.795 17.005 1.00 88.38 158 VAL A O 1
ATOM 1248 N N . VAL A 1 159 ? -3.496 -4.156 16.251 1.00 88.50 159 VAL A N 1
ATOM 1249 C CA . VAL A 1 159 ? -3.673 -4.454 14.814 1.00 88.50 159 VAL A CA 1
ATOM 1250 C C . VAL A 1 159 ? -3.175 -5.860 14.472 1.00 88.50 159 VAL A C 1
ATOM 1252 O O . VAL A 1 159 ? -3.831 -6.601 13.748 1.00 88.50 159 VAL A O 1
ATOM 1255 N N . THR A 1 160 ? -2.050 -6.285 15.049 1.00 86.00 160 THR A N 1
ATOM 1256 C CA . THR A 1 160 ? -1.503 -7.634 14.836 1.00 86.00 160 THR A CA 1
ATOM 1257 C C . THR A 1 160 ? -2.447 -8.713 15.369 1.00 86.00 160 THR A C 1
ATOM 1259 O O . THR A 1 160 ? -2.637 -9.747 14.727 1.00 86.00 160 THR A O 1
ATOM 1262 N N . ARG A 1 161 ? -3.065 -8.495 16.538 1.00 87.19 161 ARG A N 1
ATOM 1263 C CA . ARG A 1 161 ? -4.081 -9.408 17.090 1.00 87.19 161 ARG A CA 1
ATOM 1264 C C . ARG A 1 161 ? -5.325 -9.453 16.208 1.00 87.19 161 ARG A C 1
ATOM 1266 O O . ARG A 1 161 ? -5.804 -10.549 15.927 1.00 87.19 161 ARG A O 1
ATOM 1273 N N . PHE A 1 162 ? -5.788 -8.299 15.731 1.00 87.88 162 PHE A N 1
ATOM 1274 C CA . PHE A 1 162 ? -6.884 -8.212 14.767 1.00 87.88 162 PHE A CA 1
ATOM 1275 C C . PHE A 1 162 ? -6.570 -8.999 13.488 1.00 87.88 162 PHE A C 1
ATOM 1277 O O . PHE A 1 162 ? -7.341 -9.870 13.099 1.00 87.88 162 PHE A O 1
ATOM 1284 N N . ALA A 1 163 ? -5.393 -8.787 12.896 1.00 85.38 163 ALA A N 1
ATOM 1285 C CA . ALA A 1 163 ? -4.956 -9.480 11.688 1.00 85.38 163 ALA A CA 1
ATOM 1286 C C . ALA A 1 163 ? -4.903 -11.003 11.869 1.00 85.38 163 ALA A C 1
ATOM 1288 O O . ALA A 1 163 ? -5.272 -11.749 10.966 1.00 85.38 163 ALA A O 1
ATOM 1289 N N . ARG A 1 164 ? -4.471 -11.482 13.044 1.00 85.25 164 ARG A N 1
ATOM 1290 C CA . ARG A 1 164 ? -4.507 -12.916 13.376 1.00 85.25 164 ARG A CA 1
ATOM 1291 C C . ARG A 1 164 ? -5.933 -13.457 13.429 1.00 85.25 164 ARG A C 1
ATOM 1293 O O . ARG A 1 164 ? -6.138 -14.584 13.001 1.00 85.25 164 ARG A O 1
ATOM 1300 N N . GLY A 1 165 ? -6.883 -12.688 13.962 1.00 86.62 165 GLY A N 1
ATOM 1301 C CA . GLY A 1 165 ? -8.305 -13.040 13.944 1.00 86.62 165 GLY A CA 1
ATOM 1302 C C . GLY A 1 165 ? -8.843 -13.098 12.517 1.00 86.62 165 GLY A C 1
ATOM 1303 O O . GLY A 1 165 ? -9.280 -14.152 12.079 1.00 86.62 165 GLY A O 1
ATOM 1304 N N . ALA A 1 166 ? -8.681 -12.016 11.755 1.00 86.12 166 ALA A N 1
ATOM 1305 C CA . ALA A 1 166 ? -9.174 -11.917 10.383 1.00 86.12 166 ALA A CA 1
ATOM 1306 C C . ALA A 1 166 ? -8.598 -13.000 9.449 1.00 86.12 166 ALA A C 1
ATOM 1308 O O . ALA A 1 166 ? -9.311 -13.511 8.592 1.00 86.12 166 ALA A O 1
ATOM 1309 N N . ARG A 1 167 ? -7.334 -13.408 9.642 1.00 86.38 167 ARG A N 1
ATOM 1310 C CA . ARG A 1 167 ? -6.723 -14.516 8.886 1.00 86.38 167 ARG A CA 1
ATOM 1311 C C . ARG A 1 167 ? -7.279 -15.897 9.234 1.00 86.38 167 ARG A C 1
ATOM 1313 O O . ARG A 1 167 ? -7.161 -16.795 8.412 1.00 86.38 167 ARG A O 1
ATOM 1320 N N . LYS A 1 168 ? -7.858 -16.093 10.426 1.00 87.44 168 LYS A N 1
ATOM 1321 C CA . LYS A 1 168 ? -8.578 -17.343 10.735 1.00 87.44 168 LYS A CA 1
ATOM 1322 C C . LYS A 1 168 ? -9.863 -17.451 9.923 1.00 87.44 168 LYS A C 1
ATOM 1324 O O . LYS A 1 168 ? -10.233 -18.551 9.536 1.00 87.44 168 LYS A O 1
ATOM 1329 N N . ASP A 1 169 ? -10.509 -16.318 9.672 1.00 86.19 169 ASP A N 1
ATOM 1330 C CA . ASP A 1 169 ? -11.751 -16.260 8.901 1.00 86.19 169 ASP A CA 1
ATOM 1331 C C . ASP A 1 169 ? -11.480 -16.275 7.386 1.00 86.19 169 ASP A C 1
ATOM 1333 O O . ASP A 1 169 ? -12.318 -16.728 6.608 1.00 86.19 169 ASP A O 1
ATOM 1337 N N . ASN A 1 170 ? -10.297 -15.812 6.965 1.00 87.88 170 ASN A N 1
ATOM 1338 C CA . ASN A 1 170 ? -9.832 -15.838 5.582 1.00 87.88 170 ASN A CA 1
ATOM 1339 C C . ASN A 1 170 ? -8.312 -16.031 5.502 1.00 87.88 170 ASN A C 1
ATOM 1341 O O . ASN A 1 170 ? -7.535 -15.081 5.635 1.00 87.88 170 ASN A O 1
ATOM 1345 N N . GLU A 1 171 ? -7.885 -17.260 5.214 1.00 85.31 171 GLU A N 1
ATOM 1346 C CA . GLU A 1 171 ? -6.466 -17.610 5.075 1.00 85.31 171 GLU A CA 1
ATOM 1347 C C . GLU A 1 171 ? -5.777 -16.867 3.915 1.00 85.31 171 GLU A C 1
ATOM 1349 O O . GLU A 1 171 ? -4.563 -16.666 3.943 1.00 85.31 171 GLU A O 1
ATOM 1354 N N . GLY A 1 172 ? -6.547 -16.406 2.921 1.00 85.69 172 GLY A N 1
ATOM 1355 C CA . GLY A 1 172 ? -6.059 -15.629 1.782 1.00 85.69 172 GLY A CA 1
ATOM 1356 C C . GLY A 1 172 ? -5.806 -14.147 2.080 1.00 85.69 172 GLY A C 1
ATOM 1357 O O . GLY A 1 172 ? -5.349 -13.423 1.195 1.00 85.69 172 GLY A O 1
ATOM 1358 N N . LEU A 1 173 ? -6.086 -13.670 3.299 1.00 89.25 173 LEU A N 1
ATOM 1359 C CA . LEU A 1 173 ? -5.877 -12.274 3.678 1.00 89.25 173 LEU A CA 1
ATOM 1360 C C . LEU A 1 173 ? -4.382 -11.928 3.808 1.00 89.25 173 LEU A C 1
ATOM 1362 O O . LEU A 1 173 ? -3.716 -12.208 4.817 1.00 89.25 173 LEU A O 1
ATOM 1366 N N . LYS A 1 174 ? -3.879 -11.174 2.830 1.00 91.06 174 LYS A N 1
ATOM 1367 C CA . LYS A 1 174 ? -2.609 -10.454 2.893 1.00 91.06 174 LYS A CA 1
ATOM 1368 C C . LYS A 1 174 ? -2.809 -9.094 3.561 1.00 91.06 174 LYS A C 1
ATOM 1370 O O . LYS A 1 174 ? -3.131 -8.091 2.928 1.00 91.06 174 LYS A O 1
ATOM 1375 N N . LEU A 1 175 ? -2.591 -9.079 4.874 1.00 92.56 175 LEU A N 1
ATOM 1376 C CA . LEU A 1 175 ? -2.532 -7.856 5.675 1.00 92.56 175 LEU A CA 1
ATOM 1377 C C . LEU A 1 175 ? -1.074 -7.447 5.910 1.00 92.56 175 LEU A C 1
ATOM 1379 O O . LEU A 1 175 ? -0.332 -8.173 6.579 1.00 92.56 175 LEU A O 1
ATOM 1383 N N . VAL A 1 176 ? -0.694 -6.296 5.363 1.00 93.44 176 VAL A N 1
ATOM 1384 C CA . VAL A 1 176 ? 0.603 -5.636 5.546 1.00 93.44 176 VAL A CA 1
ATOM 1385 C C . VAL A 1 176 ? 0.402 -4.426 6.447 1.00 93.44 176 VAL A C 1
ATOM 1387 O O . VAL A 1 176 ? -0.577 -3.703 6.290 1.00 93.44 176 VAL A O 1
ATOM 1390 N N . THR A 1 177 ? 1.311 -4.186 7.385 1.00 94.44 177 THR A N 1
ATOM 1391 C CA . THR A 1 177 ? 1.222 -3.049 8.303 1.00 94.44 177 THR A CA 1
ATOM 1392 C C . THR A 1 177 ? 2.415 -2.116 8.179 1.00 94.44 177 THR A C 1
ATOM 1394 O O . THR A 1 177 ? 3.548 -2.588 8.111 1.00 94.44 177 THR A O 1
ATOM 1397 N N . LEU A 1 178 ? 2.166 -0.813 8.251 1.00 94.38 178 LEU A N 1
ATOM 1398 C CA . LEU A 1 178 ? 3.166 0.238 8.361 1.00 94.38 178 LEU A CA 1
ATOM 1399 C C . LEU A 1 178 ? 2.898 1.069 9.622 1.00 94.38 178 LEU A C 1
ATOM 1401 O O . LEU A 1 178 ? 1.854 1.705 9.743 1.00 94.38 178 LEU A O 1
ATOM 1405 N N . ASP A 1 179 ? 3.846 1.066 10.552 1.00 93.75 179 ASP A N 1
ATOM 1406 C CA . ASP A 1 179 ? 3.826 1.895 11.757 1.00 93.75 179 ASP A CA 1
ATOM 1407 C C . ASP A 1 179 ? 4.638 3.177 11.530 1.00 93.75 179 ASP A C 1
ATOM 1409 O O . ASP A 1 179 ? 5.868 3.145 11.574 1.00 93.75 179 ASP A O 1
ATOM 1413 N N . ALA A 1 180 ? 3.981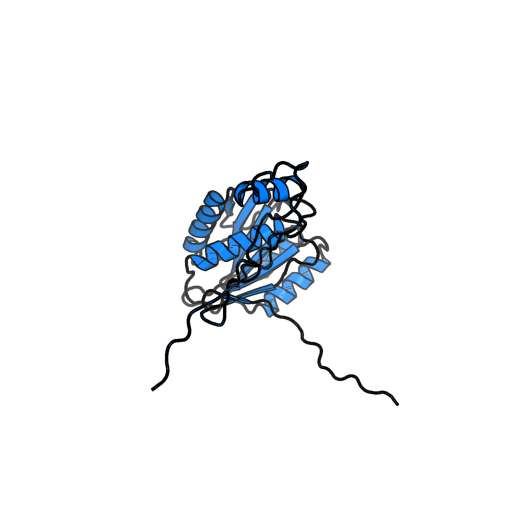 4.304 11.252 1.00 91.88 180 ALA A N 1
ATOM 1414 C CA . ALA A 1 180 ? 4.670 5.565 10.991 1.00 91.88 180 ALA A CA 1
ATOM 1415 C C . ALA A 1 180 ? 4.883 6.369 12.285 1.00 91.88 180 ALA A C 1
ATOM 1417 O O . ALA A 1 180 ? 4.022 7.130 12.728 1.00 91.88 180 ALA A O 1
ATOM 1418 N N . LYS A 1 181 ? 6.077 6.241 12.870 1.00 87.69 181 LYS A N 1
ATOM 1419 C CA . LYS A 1 181 ? 6.521 6.939 14.085 1.00 87.69 181 LYS A CA 1
ATOM 1420 C C . LYS A 1 181 ? 6.997 8.364 13.790 1.00 87.69 181 LYS A C 1
ATOM 1422 O O . LYS A 1 181 ? 8.158 8.706 14.030 1.00 87.69 181 LYS A O 1
ATOM 1427 N N . GLN A 1 182 ? 6.099 9.207 13.286 1.00 78.06 182 GLN A N 1
ATOM 1428 C CA . GLN A 1 182 ? 6.342 10.641 13.121 1.00 78.06 182 GLN A CA 1
ATOM 1429 C C . GLN A 1 182 ? 5.082 11.477 13.306 1.00 78.06 182 GLN A C 1
ATOM 1431 O O . GLN A 1 182 ? 3.971 10.999 13.111 1.00 78.06 182 GLN A O 1
ATOM 1436 N N . ASN A 1 183 ? 5.278 12.743 13.681 1.00 67.12 183 ASN A N 1
ATOM 1437 C CA . ASN A 1 183 ? 4.176 13.666 13.956 1.00 67.12 183 ASN A CA 1
ATOM 1438 C C . ASN A 1 183 ? 3.513 14.201 12.679 1.00 67.12 183 ASN A C 1
ATOM 1440 O O . ASN A 1 183 ? 2.346 14.562 12.725 1.00 67.12 183 ASN A O 1
ATOM 1444 N N . TYR A 1 184 ? 4.242 14.253 11.558 1.00 65.25 184 TYR A N 1
ATOM 1445 C CA . TYR A 1 184 ? 3.730 14.754 10.282 1.00 65.25 184 TYR A CA 1
ATOM 1446 C C . TYR A 1 184 ? 4.255 13.908 9.121 1.00 65.25 184 TYR A C 1
ATOM 1448 O O . TYR A 1 184 ? 5.442 13.568 9.128 1.00 65.25 184 TYR A O 1
ATOM 1456 N N . PRO A 1 185 ? 3.424 13.572 8.122 1.00 67.31 185 PRO A N 1
ATOM 1457 C CA . PRO A 1 185 ? 3.894 12.937 6.898 1.00 67.31 185 PRO A CA 1
ATOM 1458 C C . PRO A 1 185 ? 4.855 13.861 6.144 1.00 67.31 185 PRO A C 1
ATOM 1460 O O . PRO A 1 185 ? 4.524 15.009 5.852 1.00 67.31 185 PRO A O 1
ATOM 1463 N N . ASP A 1 186 ? 6.046 13.358 5.829 1.00 76.19 186 ASP A N 1
ATOM 1464 C CA . ASP A 1 186 ? 6.952 13.996 4.873 1.00 76.19 186 ASP A CA 1
ATOM 1465 C C . ASP A 1 186 ? 6.672 13.477 3.448 1.00 76.19 186 ASP A C 1
ATOM 1467 O O . ASP A 1 186 ? 5.836 12.603 3.220 1.00 76.19 186 ASP A O 1
ATOM 1471 N N . SER A 1 187 ? 7.350 14.019 2.439 1.00 80.88 187 SER A N 1
ATOM 1472 C CA . SER A 1 187 ? 7.191 13.522 1.065 1.00 80.88 187 SER A CA 1
ATOM 1473 C C . SER A 1 187 ? 7.781 12.124 0.851 1.00 80.88 187 SER A C 1
ATOM 1475 O O . SER A 1 187 ? 7.497 11.483 -0.161 1.00 80.88 187 SER A O 1
ATOM 1477 N N . ASP A 1 188 ? 8.648 11.658 1.751 1.00 86.69 188 ASP A N 1
ATOM 1478 C CA . ASP A 1 188 ? 9.360 10.396 1.588 1.00 86.69 188 ASP A CA 1
ATOM 1479 C C . ASP A 1 188 ? 8.515 9.206 2.047 1.00 86.69 188 ASP A C 1
ATOM 1481 O O . ASP A 1 188 ? 8.581 8.153 1.407 1.00 86.69 188 ASP A O 1
ATOM 1485 N N . ILE A 1 189 ? 7.640 9.372 3.046 1.00 90.62 189 ILE A N 1
ATOM 1486 C CA . ILE A 1 189 ? 6.658 8.340 3.406 1.00 90.62 189 ILE A CA 1
ATOM 1487 C C . ILE A 1 189 ? 5.725 8.006 2.235 1.00 90.62 189 ILE A C 1
ATOM 1489 O O . ILE A 1 189 ? 5.391 6.838 2.056 1.00 90.62 189 ILE A O 1
ATOM 1493 N N . LEU A 1 190 ? 5.378 8.970 1.373 1.00 91.75 190 LEU A N 1
ATOM 1494 C CA . LEU A 1 190 ? 4.552 8.709 0.183 1.00 91.75 190 LEU A CA 1
ATOM 1495 C C . LEU A 1 190 ? 5.244 7.718 -0.763 1.00 91.75 190 LEU A C 1
ATOM 1497 O O . LEU A 1 190 ? 4.643 6.748 -1.226 1.00 91.75 190 LEU A O 1
ATOM 1501 N N . LYS A 1 191 ? 6.551 7.910 -0.990 1.00 90.88 191 LYS A N 1
ATOM 1502 C CA . LYS A 1 191 ? 7.371 6.997 -1.802 1.00 90.88 191 LYS A CA 1
ATOM 1503 C C . LYS A 1 191 ? 7.477 5.624 -1.148 1.00 90.88 191 LYS A C 1
ATOM 1505 O O . LYS A 1 191 ? 7.427 4.614 -1.844 1.00 90.88 191 LYS A O 1
ATOM 1510 N N . VAL A 1 192 ? 7.609 5.579 0.1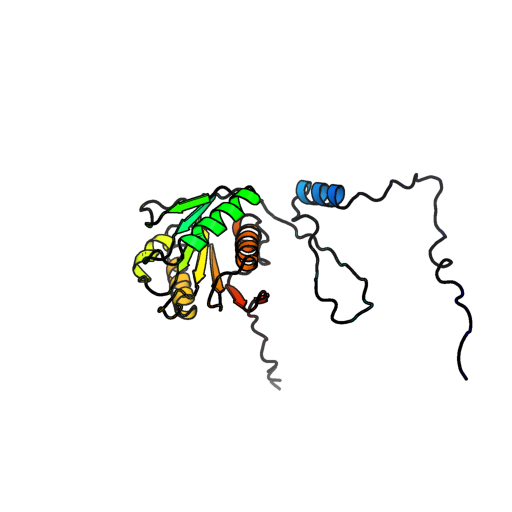80 1.00 91.69 192 VAL A N 1
ATOM 1511 C CA . VAL A 1 192 ? 7.636 4.330 0.953 1.00 91.69 192 VAL A CA 1
ATOM 1512 C C . VAL A 1 192 ? 6.325 3.565 0.802 1.00 91.69 192 VAL A C 1
ATOM 1514 O O . VAL A 1 192 ? 6.359 2.379 0.490 1.00 91.69 192 VAL A O 1
ATOM 1517 N N . VAL A 1 193 ? 5.180 4.227 0.971 1.00 94.00 193 VAL A N 1
ATOM 1518 C CA . VAL A 1 193 ? 3.856 3.606 0.837 1.00 94.00 193 VAL A CA 1
ATOM 1519 C C . VAL A 1 193 ? 3.659 3.073 -0.578 1.00 94.00 193 VAL A C 1
ATOM 1521 O O . VAL A 1 193 ? 3.315 1.903 -0.741 1.00 94.00 193 VAL A O 1
ATOM 1524 N N . THR A 1 194 ? 3.965 3.873 -1.602 1.00 93.38 194 THR A N 1
ATOM 1525 C CA . THR A 1 194 ? 3.902 3.431 -3.003 1.00 93.38 194 THR A CA 1
ATOM 1526 C C . THR A 1 194 ? 4.810 2.228 -3.259 1.00 93.38 194 THR A C 1
ATOM 1528 O O . THR A 1 194 ? 4.406 1.265 -3.909 1.00 93.38 194 THR A O 1
ATOM 1531 N N . ARG A 1 195 ? 6.016 2.222 -2.682 1.00 90.19 195 ARG A N 1
ATOM 1532 C CA . ARG A 1 195 ? 6.941 1.097 -2.814 1.00 90.19 195 ARG A CA 1
ATOM 1533 C C . ARG A 1 195 ? 6.443 -0.167 -2.112 1.00 90.19 195 ARG A C 1
ATOM 1535 O O . ARG A 1 195 ? 6.609 -1.252 -2.658 1.00 90.19 195 ARG A O 1
ATOM 1542 N N . ILE A 1 196 ? 5.832 -0.048 -0.933 1.00 93.12 196 ILE A N 1
ATOM 1543 C CA . ILE A 1 196 ? 5.211 -1.182 -0.230 1.00 93.12 196 ILE A CA 1
ATOM 1544 C C . ILE A 1 196 ? 4.044 -1.735 -1.052 1.00 93.12 196 ILE A C 1
ATOM 1546 O O . ILE A 1 196 ? 3.914 -2.947 -1.178 1.00 93.12 196 ILE A O 1
ATOM 1550 N N . ILE A 1 197 ? 3.221 -0.874 -1.655 1.00 93.56 197 ILE A N 1
ATOM 1551 C CA . ILE A 1 197 ? 2.126 -1.294 -2.544 1.00 93.56 197 ILE A CA 1
ATOM 1552 C C . ILE A 1 197 ? 2.667 -2.132 -3.702 1.00 93.56 197 ILE A C 1
ATOM 1554 O O . ILE A 1 197 ? 2.192 -3.245 -3.942 1.00 93.56 197 ILE A O 1
ATOM 1558 N N . GLN A 1 198 ? 3.707 -1.622 -4.358 1.00 90.38 198 GLN A N 1
ATOM 1559 C CA . GLN A 1 198 ? 4.365 -2.301 -5.460 1.00 90.38 198 GLN A CA 1
ATOM 1560 C C . GLN A 1 198 ? 4.924 -3.662 -5.018 1.00 90.38 198 GLN A C 1
ATOM 1562 O O . GLN A 1 198 ? 4.514 -4.697 -5.532 1.00 90.38 198 GLN A O 1
ATOM 1567 N N . VAL A 1 199 ? 5.802 -3.675 -4.013 1.00 88.81 199 VAL A N 1
ATOM 1568 C CA . VAL A 1 199 ? 6.546 -4.875 -3.598 1.00 88.81 199 VAL A CA 1
ATOM 1569 C C . VAL A 1 199 ? 5.665 -5.913 -2.912 1.00 88.81 199 VAL A C 1
ATOM 1571 O O . VAL A 1 199 ? 5.893 -7.107 -3.072 1.00 88.81 199 VAL A O 1
ATOM 1574 N N . SER A 1 200 ? 4.699 -5.483 -2.103 1.00 90.19 200 SER A N 1
ATOM 1575 C CA . SER A 1 200 ? 3.923 -6.397 -1.268 1.00 90.19 200 SER A CA 1
ATOM 1576 C C . SER A 1 200 ? 2.615 -6.834 -1.909 1.00 90.19 200 SER A C 1
ATOM 1578 O O . SER A 1 200 ? 2.058 -7.823 -1.449 1.00 90.19 200 SER A O 1
ATOM 1580 N N . PHE A 1 201 ? 2.097 -6.165 -2.938 1.00 90.75 201 PHE A N 1
ATOM 1581 C CA . PHE A 1 201 ? 0.795 -6.536 -3.512 1.00 90.75 201 PHE A CA 1
ATOM 1582 C C . PHE A 1 201 ? 0.798 -6.663 -5.028 1.00 90.75 201 PHE A C 1
ATOM 1584 O O . PHE A 1 201 ? 0.096 -7.520 -5.555 1.00 90.75 201 PHE A O 1
ATOM 1591 N N . GLN A 1 202 ? 1.547 -5.813 -5.727 1.00 90.00 202 GLN A N 1
ATOM 1592 C CA . GLN A 1 202 ? 1.554 -5.818 -7.188 1.00 90.00 202 GLN A CA 1
ATOM 1593 C C . GLN A 1 202 ? 2.624 -6.751 -7.748 1.00 90.00 202 GLN A C 1
ATOM 1595 O O . GLN A 1 202 ? 2.418 -7.328 -8.806 1.00 90.00 202 GLN A O 1
ATOM 1600 N N . GLU A 1 203 ? 3.735 -6.928 -7.043 1.00 87.75 203 GLU A N 1
ATOM 1601 C CA . GLU A 1 203 ? 4.806 -7.846 -7.400 1.00 87.75 203 GLU A CA 1
ATOM 1602 C C . GLU A 1 203 ? 4.750 -9.060 -6.479 1.00 87.75 203 GLU A C 1
ATOM 1604 O O . GLU A 1 203 ? 4.993 -8.969 -5.273 1.00 87.75 203 GLU A O 1
ATOM 1609 N N . ASP A 1 204 ? 4.444 -10.225 -7.034 1.00 77.00 204 ASP A N 1
ATOM 1610 C CA . ASP A 1 204 ? 4.515 -11.458 -6.265 1.00 77.00 204 ASP A CA 1
ATOM 1611 C C . ASP A 1 204 ? 5.979 -11.893 -6.087 1.00 77.00 204 ASP A C 1
ATOM 1613 O O . ASP A 1 204 ? 6.511 -12.712 -6.838 1.00 77.00 204 ASP A O 1
ATOM 1617 N N . ARG A 1 205 ? 6.659 -11.309 -5.089 1.00 80.50 205 ARG A N 1
ATOM 1618 C CA . ARG A 1 205 ? 8.032 -11.688 -4.695 1.00 80.50 205 ARG A CA 1
ATOM 1619 C C . ARG A 1 205 ? 8.069 -12.858 -3.695 1.00 80.50 205 ARG A C 1
ATOM 1621 O O . ARG A 1 205 ? 9.112 -13.119 -3.083 1.00 80.50 205 ARG A O 1
ATOM 1628 N N . GLY A 1 206 ? 6.944 -13.546 -3.480 1.00 75.62 206 GLY A N 1
ATOM 1629 C CA . GLY A 1 206 ? 6.830 -14.687 -2.572 1.00 75.62 206 GLY A CA 1
ATOM 1630 C C . GLY A 1 206 ? 7.251 -14.378 -1.128 1.00 75.62 206 GLY A C 1
ATOM 1631 O O . GLY A 1 206 ? 6.906 -13.347 -0.553 1.00 75.62 206 GLY A O 1
ATOM 1632 N N . THR A 1 207 ? 8.039 -15.271 -0.523 1.00 73.81 207 THR A N 1
ATOM 1633 C CA . THR A 1 207 ? 8.458 -15.187 0.893 1.00 73.81 207 THR A CA 1
ATOM 1634 C C . THR A 1 207 ? 9.429 -14.046 1.207 1.00 73.81 207 THR A C 1
ATOM 1636 O O . THR A 1 207 ? 9.771 -13.838 2.369 1.00 73.81 207 THR A O 1
ATOM 1639 N N . ARG A 1 208 ? 9.880 -13.300 0.191 1.00 73.38 208 ARG A N 1
ATOM 1640 C CA . ARG A 1 208 ? 10.782 -12.150 0.349 1.00 73.38 208 ARG A CA 1
ATOM 1641 C C . ARG A 1 208 ? 10.039 -10.845 0.649 1.00 73.38 208 ARG A C 1
ATOM 1643 O O . ARG A 1 208 ? 10.692 -9.838 0.909 1.00 73.38 208 ARG A O 1
ATOM 1650 N N . THR A 1 209 ? 8.704 -10.836 0.590 1.00 82.44 209 THR A N 1
ATOM 1651 C CA . THR A 1 209 ? 7.908 -9.657 0.955 1.00 82.44 209 THR A CA 1
ATOM 1652 C C . THR A 1 209 ? 7.708 -9.587 2.459 1.00 82.44 209 THR A C 1
ATOM 1654 O O . THR A 1 209 ? 7.278 -10.562 3.076 1.00 82.44 209 THR A O 1
ATOM 1657 N N . GLU A 1 210 ? 7.948 -8.417 3.039 1.00 88.06 210 GLU A N 1
ATOM 1658 C CA . GLU A 1 210 ? 7.657 -8.181 4.448 1.00 88.06 210 GLU A CA 1
ATOM 1659 C C . GLU A 1 210 ? 6.185 -7.818 4.645 1.00 88.06 210 GLU A C 1
ATOM 1661 O O . GLU A 1 210 ? 5.522 -7.255 3.770 1.00 88.06 210 GLU A O 1
ATOM 1666 N N . ILE A 1 211 ? 5.676 -8.150 5.828 1.00 88.75 211 ILE A N 1
ATOM 1667 C CA . ILE A 1 211 ? 4.291 -7.873 6.224 1.00 88.75 211 ILE A CA 1
ATOM 1668 C C . ILE A 1 211 ? 4.192 -6.844 7.350 1.00 88.75 211 ILE A C 1
ATOM 1670 O O . ILE A 1 211 ? 3.100 -6.362 7.629 1.00 88.75 211 ILE A O 1
ATOM 1674 N N . VAL A 1 212 ? 5.307 -6.506 8.001 1.00 91.19 212 VAL A N 1
ATOM 1675 C CA . VAL A 1 212 ? 5.356 -5.528 9.090 1.00 91.19 212 VAL A CA 1
ATOM 1676 C C . VAL A 1 212 ? 6.523 -4.583 8.846 1.00 91.19 212 VAL A C 1
ATOM 1678 O O . VAL A 1 212 ? 7.676 -5.008 8.795 1.00 91.19 212 VAL A O 1
ATOM 1681 N N . TYR A 1 213 ? 6.201 -3.303 8.722 1.00 92.69 213 TYR A N 1
ATOM 1682 C CA . TYR A 1 213 ? 7.133 -2.209 8.511 1.00 92.69 213 TYR A CA 1
ATOM 1683 C C . TYR A 1 213 ? 6.968 -1.171 9.621 1.00 92.69 213 TYR A C 1
ATOM 1685 O O . TYR A 1 213 ? 5.856 -0.894 10.066 1.00 92.69 213 TYR A O 1
ATOM 1693 N N . GLU A 1 214 ? 8.071 -0.553 10.020 1.00 92.62 214 GLU A N 1
ATOM 1694 C CA . GLU A 1 214 ? 8.093 0.671 10.817 1.00 92.62 214 GLU A CA 1
ATOM 1695 C C . GLU A 1 214 ? 8.735 1.774 9.973 1.00 92.62 214 GLU A C 1
ATOM 1697 O O . GLU A 1 214 ? 9.729 1.540 9.286 1.00 92.62 214 GLU A O 1
ATOM 1702 N N . TYR A 1 215 ? 8.177 2.977 10.014 1.00 91.81 215 TYR A N 1
ATOM 1703 C CA . TYR A 1 215 ? 8.765 4.157 9.401 1.00 91.81 215 TYR A CA 1
ATOM 1704 C C . TYR A 1 215 ? 9.105 5.185 10.467 1.00 91.81 215 TYR A C 1
ATOM 1706 O O . TYR A 1 215 ? 8.238 5.623 11.223 1.00 91.81 215 TYR A O 1
ATOM 1714 N N . ARG A 1 216 ? 10.379 5.568 10.539 1.00 88.94 216 ARG A N 1
ATOM 1715 C CA . ARG A 1 216 ? 10.878 6.503 11.545 1.00 88.94 216 ARG A CA 1
ATOM 1716 C C . ARG A 1 216 ? 12.064 7.285 10.997 1.00 88.94 216 ARG A C 1
ATOM 1718 O O . ARG A 1 216 ? 13.051 6.691 10.571 1.00 88.94 216 ARG A O 1
ATOM 1725 N N . ILE A 1 217 ? 11.994 8.617 11.063 1.00 84.69 217 ILE A N 1
ATOM 1726 C CA . ILE A 1 217 ? 13.089 9.535 10.685 1.00 84.69 217 ILE A CA 1
ATOM 1727 C C . ILE A 1 217 ? 13.579 9.238 9.251 1.00 84.69 217 ILE A C 1
ATOM 1729 O O . ILE A 1 217 ? 14.757 8.964 9.018 1.00 84.69 217 ILE A O 1
ATOM 1733 N N . GLY A 1 218 ? 12.660 9.202 8.281 1.00 83.12 218 GLY A N 1
ATOM 1734 C CA . GLY A 1 218 ? 13.016 8.976 6.876 1.00 83.12 218 GLY A CA 1
ATOM 1735 C C . GLY A 1 218 ? 13.424 7.541 6.521 1.00 83.12 218 GLY A C 1
ATOM 1736 O O . GLY A 1 218 ? 13.805 7.279 5.380 1.00 83.12 218 GLY A O 1
ATOM 1737 N N . ARG A 1 219 ? 13.390 6.597 7.471 1.00 85.56 219 ARG A N 1
ATOM 1738 C CA . ARG A 1 219 ? 13.882 5.224 7.284 1.00 85.56 219 ARG A CA 1
ATOM 1739 C C . ARG A 1 219 ? 12.775 4.201 7.471 1.00 85.56 219 ARG A C 1
ATOM 1741 O O . ARG A 1 219 ? 11.971 4.314 8.390 1.00 85.56 219 ARG A O 1
ATOM 1748 N N . VAL A 1 220 ? 12.801 3.172 6.626 1.00 88.38 220 VAL A N 1
ATOM 1749 C CA . VAL A 1 220 ? 11.971 1.971 6.762 1.00 88.38 220 VAL A CA 1
ATOM 1750 C C . VAL A 1 220 ? 12.756 0.920 7.535 1.00 88.38 220 VAL A C 1
ATOM 1752 O O . VAL A 1 220 ? 13.875 0.571 7.158 1.00 88.38 220 VAL A O 1
ATOM 1755 N N . LEU A 1 221 ? 12.171 0.420 8.614 1.00 89.19 221 LEU A N 1
ATOM 1756 C CA . LEU A 1 221 ? 12.720 -0.614 9.474 1.00 89.19 221 LEU A CA 1
ATOM 1757 C C . LEU A 1 221 ? 11.815 -1.845 9.423 1.00 89.19 221 LEU A C 1
ATOM 1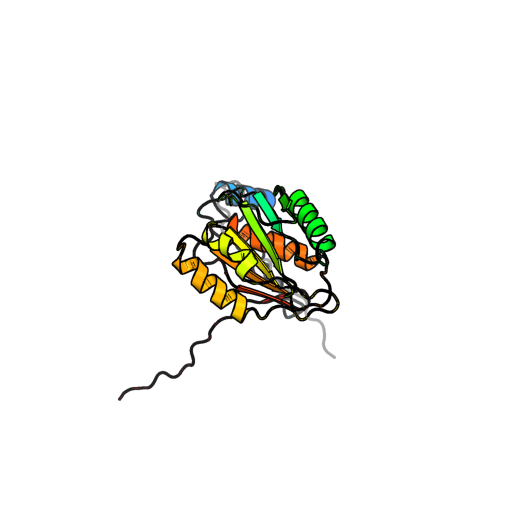759 O O . LEU A 1 221 ? 10.594 -1.743 9.321 1.00 89.19 221 LEU A O 1
ATOM 1763 N N . VAL A 1 222 ? 12.431 -3.020 9.508 1.00 87.31 222 VAL A N 1
ATOM 1764 C CA . VAL A 1 222 ? 11.740 -4.310 9.553 1.00 87.31 222 VAL A CA 1
ATOM 1765 C C . VAL A 1 222 ? 12.317 -5.088 10.723 1.00 87.31 222 VAL A C 1
ATOM 1767 O O . VAL A 1 222 ? 13.523 -5.343 10.779 1.00 87.31 222 VAL A O 1
ATOM 1770 N N . SER A 1 223 ? 11.473 -5.451 11.685 1.00 80.94 223 SER A N 1
ATOM 1771 C CA . SER A 1 223 ? 11.916 -6.199 12.858 1.00 80.94 223 SER A CA 1
ATOM 1772 C C . SER A 1 223 ? 12.285 -7.634 12.480 1.00 80.94 223 SER A C 1
ATOM 1774 O O . SER A 1 223 ? 11.533 -8.335 11.805 1.00 80.94 223 SER A O 1
ATOM 1776 N N . ARG A 1 224 ? 13.440 -8.101 12.960 1.00 80.19 224 ARG A N 1
ATOM 1777 C CA . ARG A 1 224 ? 13.891 -9.489 12.809 1.00 80.19 224 ARG A CA 1
ATOM 1778 C C . ARG A 1 224 ? 14.115 -10.106 14.179 1.00 80.19 224 ARG A C 1
ATOM 1780 O O . ARG A 1 224 ? 14.785 -9.514 15.023 1.00 80.19 224 ARG A O 1
ATOM 1787 N N . VAL A 1 225 ? 13.601 -11.314 14.383 1.00 78.50 225 VAL A N 1
ATOM 1788 C CA . VAL A 1 225 ? 13.933 -12.106 15.569 1.00 78.50 225 VAL A CA 1
ATOM 1789 C C . VAL A 1 225 ? 15.331 -12.681 15.362 1.00 78.50 225 VAL A C 1
ATOM 1791 O O . VAL A 1 225 ? 15.538 -13.513 14.481 1.00 78.50 225 VAL A O 1
ATOM 1794 N N . LYS A 1 226 ? 16.306 -12.240 16.159 1.00 78.56 226 LYS A N 1
ATOM 1795 C CA . LYS A 1 226 ? 17.576 -12.961 16.280 1.00 78.56 226 LYS A CA 1
ATOM 1796 C C . LYS A 1 226 ? 17.353 -14.125 17.236 1.00 78.56 226 LYS A C 1
ATOM 1798 O O . LYS A 1 226 ? 16.929 -13.903 18.367 1.00 78.56 226 LYS A O 1
ATOM 1803 N N . GLY A 1 227 ? 17.625 -15.349 16.782 1.00 65.69 227 GLY A N 1
ATOM 1804 C CA . GLY A 1 227 ? 17.651 -16.505 17.672 1.00 65.69 227 GLY A CA 1
ATOM 1805 C C . GLY A 1 227 ? 18.618 -16.229 18.821 1.00 65.69 227 GLY A C 1
ATOM 1806 O O . GLY A 1 227 ? 19.758 -15.822 18.585 1.00 65.69 227 GLY A O 1
ATOM 1807 N N . SER A 1 228 ? 18.162 -16.396 20.062 1.00 60.81 228 SER A N 1
ATOM 1808 C CA . SER A 1 228 ? 19.070 -16.421 21.200 1.00 60.81 228 SER A CA 1
ATOM 1809 C C . SER A 1 228 ? 19.971 -17.637 21.005 1.00 60.81 228 SER A C 1
ATOM 1811 O O . SER A 1 228 ? 19.491 -18.765 20.926 1.00 60.81 228 SER A O 1
ATOM 1813 N N . GLY A 1 229 ? 21.275 -17.418 20.849 1.00 53.69 229 GLY A N 1
ATOM 1814 C CA . GLY A 1 229 ? 22.272 -18.478 20.693 1.00 53.69 229 GLY A CA 1
ATOM 1815 C C . GLY A 1 229 ? 22.474 -19.280 21.979 1.00 53.69 229 GLY A C 1
ATOM 1816 O O . GLY A 1 229 ? 23.589 -19.368 22.474 1.00 53.69 229 GLY A O 1
ATOM 1817 N N . VAL A 1 230 ? 21.403 -19.836 22.541 1.00 50.47 230 VAL A N 1
ATOM 1818 C CA . VAL A 1 230 ? 21.450 -20.818 23.619 1.00 50.47 230 VAL A CA 1
ATOM 1819 C C . VAL A 1 230 ? 21.249 -22.178 22.968 1.00 50.47 230 VAL A C 1
ATOM 1821 O O . VAL A 1 230 ? 20.194 -22.802 23.053 1.00 50.47 230 VAL A O 1
ATOM 1824 N N . SER A 1 231 ? 22.280 -22.630 22.259 1.00 49.44 231 SER A N 1
ATOM 1825 C CA . SER A 1 231 ? 22.490 -24.059 22.102 1.00 49.44 231 SER A CA 1
ATOM 1826 C C . SER A 1 231 ? 22.825 -24.595 23.490 1.00 49.44 231 SER A C 1
ATOM 1828 O O . SER A 1 231 ? 23.965 -24.531 23.948 1.00 49.44 231 SER A O 1
ATOM 1830 N N . ASN A 1 232 ? 21.808 -25.100 24.188 1.00 44.75 232 ASN A N 1
ATOM 1831 C CA . ASN A 1 232 ? 22.049 -26.045 25.264 1.00 44.75 232 ASN A CA 1
ATOM 1832 C C . ASN A 1 232 ? 22.813 -27.208 24.629 1.00 44.75 232 ASN A C 1
ATOM 1834 O O . ASN A 1 232 ? 22.239 -28.001 23.883 1.00 44.75 232 ASN A O 1
ATOM 1838 N N . LYS A 1 233 ? 24.125 -27.268 24.875 1.00 44.84 233 LYS A N 1
ATOM 1839 C CA . LYS A 1 233 ? 24.853 -28.528 24.802 1.00 44.84 233 LYS A CA 1
ATOM 1840 C C . LYS A 1 233 ? 24.181 -29.440 25.823 1.00 44.84 233 LYS A C 1
ATOM 1842 O O . LYS A 1 233 ? 24.367 -29.257 27.021 1.00 44.84 233 LYS A O 1
ATOM 1847 N N . LEU A 1 234 ? 23.312 -30.312 25.333 1.00 47.25 234 LEU A N 1
ATOM 1848 C CA . LEU A 1 234 ? 22.928 -31.520 26.037 1.00 47.25 234 LEU A CA 1
ATOM 1849 C C . LEU A 1 234 ? 24.047 -32.525 25.758 1.00 47.25 234 LEU A C 1
ATOM 1851 O O . LEU A 1 234 ? 24.216 -32.923 24.608 1.00 47.25 234 LEU A O 1
ATOM 1855 N N . ASP A 1 235 ? 24.817 -32.760 26.821 1.00 42.12 235 ASP A N 1
ATOM 1856 C CA . ASP A 1 235 ? 25.713 -33.877 27.156 1.00 42.12 235 ASP A CA 1
ATOM 1857 C C . ASP A 1 235 ? 26.623 -34.475 26.067 1.00 42.12 235 ASP A C 1
ATOM 1859 O O . ASP A 1 235 ? 26.149 -35.224 25.184 1.00 42.12 235 ASP A O 1
#

Secondary structure (DSSP, 8-state):
---------SSSSS-----TTS--PPPPPHHHHHHHHHHTTB---EES----SSTT-----EE--B-S-B---EEEEE--TTSTTHHHHHHHHHHHHHTT--EEE-SS--SS--TTEEEEEEE-S-S-GGGGGGGGG-SEEEEEEE--TT-PPPPHHHHHHHHHHHHHH-TT-EEEEEEE-SSS--HHHHHHHHHHHIIIIIB--GGGS-SEEEEETTEEE----PPP-------

Organism: NCBI:txid1303715

pLDDT: mean 78.39, std 17.28, range [28.77, 96.06]
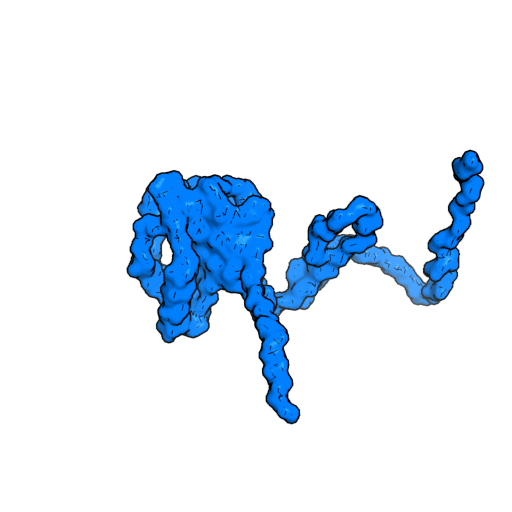
Foldseek 3Di:
DDDDDDDDDPPPPPDDDDPVVDDPDPDDDLVRQQVVQVVVQKPRWDFPDPDPVDDPDDDRDTDIFHFPAFALAAEEEAAELVCQCVVVVVLLCVLCVVVVHHYYYDPADDPDEDQSYAYEYEYQPPDDVVSVLCLLVYQHYEYEFDHGPPGDTDDVVVVVVSVVVSCVSPVNHQAAYEYEPDHDDDNLVSVVVSVLCRQRPRTRSDPPRDRYWYHDDSDIDDDDDDPDPPPPPDD

Radius of gyration: 23.82 Å; chains: 1; bounding box: 80×50×61 Å